Protein AF-A0AA36JFY1-F1 (afdb_monomer)

Structure (mmCIF, N/CA/C/O backbone):
data_AF-A0AA36JFY1-F1
#
_entry.id   AF-A0AA36JFY1-F1
#
loop_
_atom_site.group_PDB
_atom_site.id
_atom_site.type_symbol
_atom_site.label_atom_id
_atom_site.label_alt_id
_atom_site.label_comp_id
_atom_site.label_asym_id
_atom_site.label_entity_id
_atom_site.label_seq_id
_atom_site.pdbx_PDB_ins_code
_atom_site.Cartn_x
_atom_site.Cartn_y
_atom_site.Cartn_z
_atom_site.occupancy
_atom_site.B_iso_or_equiv
_atom_site.auth_seq_id
_atom_site.auth_comp_id
_atom_site.auth_asym_id
_atom_site.auth_atom_id
_atom_site.pdbx_PDB_model_num
ATOM 1 N N . MET A 1 1 ? 24.288 -13.534 -10.939 1.00 31.30 1 MET A N 1
ATOM 2 C CA . MET A 1 1 ? 24.599 -13.168 -12.337 1.00 31.30 1 MET A CA 1
ATOM 3 C C . MET A 1 1 ? 25.018 -14.427 -13.070 1.00 31.30 1 MET A C 1
ATOM 5 O O . MET A 1 1 ? 25.868 -15.121 -12.525 1.00 31.30 1 MET A O 1
ATOM 9 N N . PRO A 1 2 ? 24.423 -14.764 -14.225 1.00 32.81 2 PRO A N 1
ATOM 10 C CA . PRO A 1 2 ? 24.902 -15.895 -15.007 1.00 32.81 2 PRO A CA 1
ATOM 11 C C . PRO A 1 2 ? 26.304 -15.577 -15.529 1.00 32.81 2 PRO A C 1
ATOM 13 O O . PRO A 1 2 ? 26.588 -14.456 -15.957 1.00 32.81 2 PRO A O 1
ATOM 16 N N . THR A 1 3 ? 27.193 -16.555 -15.447 1.00 38.34 3 THR A N 1
ATOM 17 C CA . THR A 1 3 ? 28.546 -16.451 -15.990 1.00 38.34 3 THR A CA 1
ATOM 18 C C . THR A 1 3 ? 28.507 -16.695 -17.498 1.00 38.34 3 THR A C 1
ATOM 20 O O . THR A 1 3 ? 27.592 -17.337 -18.015 1.00 38.34 3 THR A O 1
ATOM 23 N N . LEU A 1 4 ? 29.521 -16.232 -18.237 1.00 33.34 4 LEU A N 1
ATOM 24 C CA . LEU A 1 4 ? 29.654 -16.508 -19.678 1.00 33.34 4 LEU A CA 1
ATOM 25 C C . LEU A 1 4 ? 29.594 -18.029 -19.990 1.00 33.34 4 LEU A C 1
ATOM 27 O O . LEU A 1 4 ? 29.206 -18.436 -21.087 1.00 33.34 4 LEU A O 1
ATOM 31 N N . GLY A 1 5 ? 29.936 -18.868 -19.001 1.00 43.34 5 GLY A N 1
ATOM 32 C CA . GLY A 1 5 ? 29.844 -20.328 -19.051 1.00 43.34 5 GLY A CA 1
ATOM 33 C C . GLY A 1 5 ? 28.413 -20.874 -19.107 1.00 43.34 5 GLY A C 1
ATOM 34 O O . GLY A 1 5 ? 28.184 -21.854 -19.815 1.00 43.34 5 GLY A O 1
ATOM 35 N N . ASP A 1 6 ? 27.444 -20.214 -18.469 1.00 43.31 6 ASP A N 1
ATOM 36 C CA . ASP A 1 6 ? 26.039 -20.657 -18.430 1.00 43.31 6 ASP A CA 1
ATOM 37 C C . ASP A 1 6 ? 25.357 -20.476 -19.796 1.00 43.31 6 ASP A C 1
ATOM 39 O O . ASP A 1 6 ? 24.612 -21.338 -20.269 1.00 43.31 6 ASP A O 1
ATOM 43 N N . VAL A 1 7 ? 25.712 -19.397 -20.500 1.00 39.16 7 VAL A N 1
ATOM 44 C CA . VAL A 1 7 ? 25.267 -19.127 -21.877 1.00 39.16 7 VAL A CA 1
ATOM 45 C C . VAL A 1 7 ? 25.892 -20.126 -22.860 1.00 39.16 7 VAL A C 1
ATOM 47 O O . VAL A 1 7 ? 25.220 -20.634 -23.760 1.00 39.16 7 VAL A O 1
ATOM 50 N N . CYS A 1 8 ? 27.162 -20.489 -22.654 1.00 40.59 8 CYS A N 1
ATOM 51 C CA . CYS A 1 8 ? 27.827 -21.523 -23.450 1.00 40.59 8 CYS A CA 1
ATOM 52 C C . CYS A 1 8 ? 27.263 -22.933 -23.178 1.00 40.59 8 CYS A C 1
ATOM 54 O O . CYS A 1 8 ? 27.240 -23.770 -24.084 1.00 40.59 8 CYS A O 1
ATOM 56 N N . GLY A 1 9 ? 26.786 -23.199 -21.957 1.00 44.47 9 GLY A N 1
ATOM 57 C CA . GLY A 1 9 ? 26.141 -24.454 -21.564 1.00 44.47 9 GLY A CA 1
ATOM 58 C C . GLY A 1 9 ? 24.798 -24.687 -22.264 1.00 44.47 9 GLY A C 1
ATOM 59 O O . GLY A 1 9 ? 24.553 -25.780 -22.775 1.00 44.47 9 GLY A O 1
ATOM 60 N N . LEU A 1 10 ? 23.970 -23.646 -22.394 1.00 45.34 10 LEU A N 1
ATOM 61 C CA . LEU A 1 10 ? 22.696 -23.696 -23.130 1.00 45.34 10 LEU A CA 1
ATOM 62 C C . LEU A 1 10 ? 22.887 -23.985 -24.629 1.00 45.34 10 LEU A C 1
ATOM 64 O O . LEU A 1 10 ? 22.149 -24.787 -25.207 1.00 45.34 10 LEU A O 1
ATOM 68 N N . LEU A 1 11 ? 23.937 -23.424 -25.239 1.00 40.12 11 LEU A N 1
ATOM 69 C CA . LEU A 1 11 ? 24.308 -23.716 -26.630 1.00 40.12 11 LEU A CA 1
ATOM 70 C C . LEU A 1 11 ? 24.830 -25.152 -26.821 1.00 40.12 11 LEU A C 1
ATOM 72 O O . LEU A 1 11 ? 24.661 -25.729 -27.896 1.00 40.12 11 LEU A O 1
ATOM 76 N N . ARG A 1 12 ? 25.424 -25.767 -25.785 1.00 45.81 12 ARG A N 1
ATOM 77 C CA . ARG A 1 12 ? 25.800 -27.194 -25.804 1.00 45.81 12 ARG A CA 1
ATOM 78 C C . ARG A 1 12 ? 24.609 -28.122 -25.571 1.00 45.81 12 ARG A C 1
ATOM 80 O O . ARG A 1 12 ? 24.563 -29.177 -26.194 1.00 45.81 12 ARG A O 1
ATOM 87 N N . SER A 1 13 ? 23.639 -27.733 -24.744 1.00 38.78 13 SER A N 1
ATOM 88 C CA . SER A 1 13 ? 22.454 -28.555 -24.453 1.00 38.78 13 SER A CA 1
ATOM 89 C C . SER A 1 13 ? 21.574 -28.774 -25.696 1.00 38.78 13 SER A C 1
ATOM 91 O O . SER A 1 13 ? 21.093 -29.880 -25.938 1.00 38.78 13 SER A O 1
ATOM 93 N N . CYS A 1 14 ? 21.494 -27.784 -26.595 1.00 41.06 14 CYS A N 1
ATOM 94 C CA . CYS A 1 14 ? 20.822 -27.947 -27.894 1.00 41.06 14 CYS A CA 1
ATOM 95 C C . CYS A 1 14 ? 21.537 -28.909 -28.870 1.00 41.06 14 CYS A C 1
ATOM 97 O O . CYS A 1 14 ? 20.934 -29.317 -29.859 1.00 41.06 14 CYS A O 1
ATOM 99 N N . ARG A 1 15 ? 22.795 -29.315 -28.617 1.00 44.00 15 ARG A N 1
ATOM 100 C CA . ARG A 1 15 ? 23.513 -30.297 -29.459 1.00 44.00 15 ARG A CA 1
ATOM 101 C C . ARG A 1 15 ? 23.204 -31.759 -29.118 1.00 44.00 15 ARG A C 1
ATOM 103 O O . ARG A 1 15 ? 23.584 -32.633 -29.888 1.00 44.00 15 ARG A O 1
ATOM 110 N N . SER A 1 16 ? 22.527 -32.052 -28.005 1.00 38.53 16 SER A N 1
ATOM 111 C CA . SER A 1 16 ? 22.416 -33.428 -27.492 1.00 38.53 16 SER A CA 1
ATOM 112 C C . SER A 1 16 ? 21.225 -34.251 -28.022 1.00 38.53 16 SER A C 1
ATOM 114 O O . SER A 1 16 ? 21.019 -35.368 -27.554 1.00 38.53 16 SER A O 1
ATOM 116 N N . CYS A 1 17 ? 20.450 -33.764 -29.000 1.00 40.69 17 CYS A N 1
ATOM 117 C CA . CYS A 1 17 ? 19.313 -34.507 -29.584 1.00 40.69 17 CYS A CA 1
ATOM 118 C C . CYS A 1 17 ? 19.598 -35.174 -30.947 1.00 40.69 17 CYS A C 1
ATOM 120 O O . CYS A 1 17 ? 18.666 -35.522 -31.665 1.00 40.69 17 CYS A O 1
ATOM 122 N N . GLY A 1 18 ? 20.863 -35.386 -31.321 1.00 38.75 18 GLY A N 1
ATOM 123 C CA . GLY A 1 18 ? 21.224 -36.117 -32.542 1.00 38.75 18 GLY A CA 1
ATOM 124 C C . GLY A 1 18 ? 22.097 -37.328 -32.237 1.00 38.75 18 GLY A C 1
ATOM 125 O O . GLY A 1 18 ? 23.290 -37.177 -31.990 1.00 38.75 18 GLY A O 1
ATOM 126 N N . SER A 1 19 ? 21.517 -38.530 -32.248 1.00 45.44 19 SER A N 1
ATOM 127 C CA . SER A 1 19 ? 22.276 -39.773 -32.115 1.00 45.44 19 SER A CA 1
ATOM 128 C C . SER A 1 19 ? 23.056 -40.087 -33.394 1.00 45.44 19 SER A C 1
ATOM 130 O O . SER A 1 19 ? 22.464 -40.158 -34.467 1.00 45.44 19 SER A O 1
ATOM 132 N N . GLY A 1 20 ? 24.346 -40.386 -33.233 1.00 44.94 20 GLY A N 1
ATOM 133 C CA . GLY A 1 20 ? 25.101 -41.297 -34.098 1.00 44.94 20 GLY A CA 1
ATOM 134 C C . GLY A 1 20 ? 25.556 -40.741 -35.448 1.00 44.94 20 GLY A C 1
ATOM 135 O O . GLY A 1 20 ? 24.836 -40.814 -36.435 1.00 44.94 20 GLY A O 1
ATOM 136 N N . GLY A 1 21 ? 26.809 -40.290 -35.523 1.00 38.97 21 GLY A N 1
ATOM 137 C CA . GLY A 1 21 ? 27.475 -40.048 -36.802 1.00 38.97 21 GLY A CA 1
ATOM 138 C C . GLY A 1 21 ? 28.790 -39.292 -36.656 1.00 38.97 21 GLY A C 1
ATOM 139 O O . GLY A 1 21 ? 28.834 -38.234 -36.043 1.00 38.97 21 GLY A O 1
ATOM 140 N N . VAL A 1 22 ? 29.849 -39.885 -37.198 1.00 40.53 22 VAL A N 1
ATOM 141 C CA . VAL A 1 22 ? 31.270 -39.503 -37.186 1.00 40.53 22 VAL A CA 1
ATOM 142 C C . VAL A 1 22 ? 31.540 -38.004 -37.405 1.00 40.53 22 VAL A C 1
ATOM 144 O O . VAL A 1 22 ? 30.924 -37.349 -38.241 1.00 40.53 22 VAL A O 1
ATOM 147 N N . TRP A 1 23 ? 32.504 -37.483 -36.641 1.00 38.59 23 TRP A N 1
ATOM 148 C CA . TRP A 1 23 ? 32.913 -36.081 -36.600 1.00 38.59 23 TRP A CA 1
ATOM 149 C C . TRP A 1 23 ? 33.779 -35.669 -37.800 1.00 38.59 23 TRP A C 1
ATOM 151 O O . TRP A 1 23 ? 34.926 -36.091 -37.923 1.00 38.59 23 TRP A O 1
ATOM 161 N N . MET A 1 24 ? 33.262 -34.731 -38.592 1.00 33.06 24 MET A N 1
ATOM 162 C CA . MET A 1 24 ? 34.026 -33.675 -39.264 1.00 33.06 24 MET A CA 1
ATOM 163 C C . MET A 1 24 ? 33.135 -32.416 -39.283 1.00 33.06 24 MET A C 1
ATOM 165 O O . MET A 1 24 ? 31.942 -32.542 -39.569 1.00 33.06 24 MET A O 1
ATOM 169 N N . PRO A 1 25 ? 33.623 -31.217 -38.908 1.00 41.09 25 PRO A N 1
ATOM 170 C CA . PRO A 1 25 ? 32.758 -30.051 -38.784 1.00 41.09 25 PRO A CA 1
ATOM 171 C C . PRO A 1 25 ? 32.568 -29.387 -40.151 1.00 41.09 25 PRO A C 1
ATOM 173 O O . PRO A 1 25 ? 33.366 -28.548 -40.559 1.00 41.09 25 PRO A O 1
ATOM 176 N N . ASP A 1 26 ? 31.478 -29.727 -40.836 1.00 39.50 26 ASP A N 1
ATOM 177 C CA . ASP A 1 26 ? 30.971 -28.924 -41.949 1.00 39.50 26 ASP A CA 1
ATOM 178 C C . ASP A 1 26 ? 30.412 -27.601 -41.411 1.00 39.50 26 ASP A C 1
ATOM 180 O O . ASP A 1 26 ? 29.307 -27.526 -40.860 1.00 39.50 26 ASP A O 1
ATOM 184 N N . VAL A 1 27 ? 31.177 -26.527 -41.607 1.00 44.19 27 VAL A N 1
ATOM 185 C CA . VAL A 1 27 ? 30.784 -25.134 -41.325 1.00 44.19 27 VAL A CA 1
ATOM 186 C C . VAL A 1 27 ? 29.510 -24.738 -42.103 1.00 44.19 27 VAL A C 1
ATOM 188 O O . VAL A 1 27 ? 28.779 -23.846 -41.680 1.00 44.19 27 VAL A O 1
ATOM 191 N N . GLN A 1 28 ? 29.159 -25.468 -43.167 1.00 39.50 28 GLN A N 1
ATOM 192 C CA . GLN A 1 28 ? 27.951 -25.252 -43.970 1.00 39.50 28 GLN A CA 1
ATOM 193 C C . GLN A 1 28 ? 26.631 -25.707 -43.318 1.00 39.50 28 GLN A C 1
ATOM 195 O O . GLN A 1 28 ? 25.574 -25.300 -43.786 1.00 39.50 28 GLN A O 1
ATOM 200 N N . ARG A 1 29 ? 26.620 -26.491 -42.226 1.00 39.28 29 ARG A N 1
ATOM 201 C CA . ARG A 1 29 ? 25.347 -26.827 -41.537 1.00 39.28 29 ARG A CA 1
ATOM 202 C C . ARG A 1 29 ? 24.884 -25.786 -40.518 1.00 39.28 29 ARG A C 1
ATOM 204 O O . ARG A 1 29 ? 23.731 -25.832 -40.096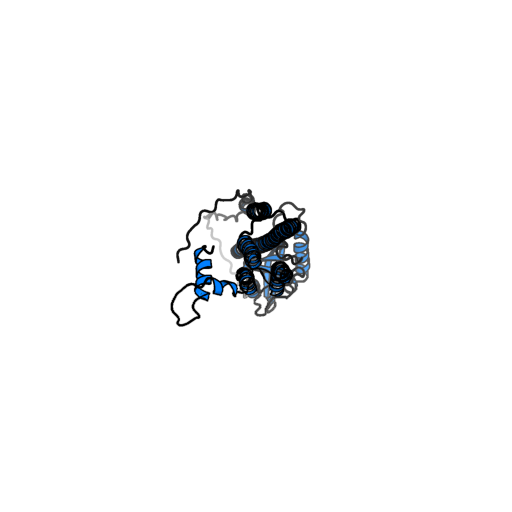 1.00 39.28 29 ARG A O 1
ATOM 211 N N . LEU A 1 30 ? 25.740 -24.834 -40.146 1.00 40.66 30 LEU A N 1
ATOM 212 C CA . LEU A 1 30 ? 25.361 -23.715 -39.274 1.00 40.66 30 LEU A CA 1
ATOM 213 C C . LEU A 1 30 ? 24.620 -22.594 -40.026 1.00 40.66 30 LEU A C 1
ATOM 215 O O . LEU A 1 30 ? 23.914 -21.824 -39.382 1.00 40.66 30 LEU A O 1
ATOM 219 N N . SER A 1 31 ? 24.698 -22.530 -41.361 1.00 39.94 31 SER A N 1
ATOM 220 C CA . SER A 1 31 ? 23.984 -21.522 -42.170 1.00 39.94 31 SER A CA 1
ATOM 221 C C . SER A 1 31 ? 22.481 -21.792 -42.320 1.00 39.94 31 SER A C 1
ATOM 223 O O . SER A 1 31 ? 21.730 -20.888 -42.672 1.00 39.94 31 SER A O 1
ATOM 225 N N . HIS A 1 32 ? 22.013 -23.003 -41.993 1.00 42.34 32 HIS A N 1
ATOM 226 C CA . HIS A 1 32 ? 20.584 -23.336 -41.950 1.00 42.34 32 HIS A CA 1
ATOM 227 C C . HIS A 1 32 ? 19.931 -23.090 -40.584 1.00 42.34 32 HIS A C 1
ATOM 229 O O . HIS A 1 32 ? 18.726 -23.311 -40.429 1.00 42.34 32 HIS A O 1
ATOM 235 N N . PHE A 1 33 ? 20.687 -22.604 -39.593 1.00 42.16 33 PHE A N 1
ATOM 236 C CA . PHE A 1 33 ? 20.098 -22.138 -38.346 1.00 42.16 33 PHE A CA 1
ATOM 237 C C . PHE A 1 33 ? 19.422 -20.789 -38.608 1.00 42.16 33 PHE A C 1
ATOM 239 O O . PHE A 1 33 ? 20.049 -19.734 -38.572 1.00 42.16 33 PHE A O 1
ATOM 246 N N . SER A 1 34 ? 18.133 -20.849 -38.950 1.00 49.47 34 SER A N 1
ATOM 247 C CA . SER A 1 34 ? 17.286 -19.686 -39.206 1.00 49.47 34 SER A CA 1
ATOM 248 C C . SER A 1 34 ? 17.476 -18.644 -38.100 1.00 49.47 34 SER A C 1
ATOM 250 O O . SER A 1 34 ? 17.233 -18.933 -36.925 1.00 49.47 34 SER A O 1
ATOM 252 N N . GLY A 1 35 ? 17.907 -17.429 -38.464 1.00 49.16 35 GLY A N 1
ATOM 253 C CA . GLY A 1 35 ? 18.090 -16.314 -37.524 1.00 49.16 35 GLY A CA 1
ATOM 254 C C . GLY A 1 35 ? 16.841 -16.033 -36.676 1.00 49.16 35 GLY A C 1
ATOM 255 O O . GLY A 1 35 ? 16.948 -15.548 -35.551 1.00 49.16 35 GLY A O 1
ATOM 256 N N . SER A 1 36 ? 15.668 -16.452 -37.157 1.00 46.72 36 SER A N 1
ATOM 257 C CA . SER A 1 36 ? 14.394 -16.427 -36.440 1.00 46.72 36 SER A CA 1
ATOM 258 C C . SER A 1 36 ? 14.404 -17.258 -35.150 1.00 46.72 36 SER A C 1
ATOM 260 O O . SER A 1 36 ? 13.796 -16.854 -34.163 1.00 46.72 36 SER A O 1
ATOM 262 N N . CYS A 1 37 ? 15.103 -18.399 -35.117 1.00 49.81 37 CYS A N 1
ATOM 263 C CA . CYS A 1 37 ? 15.174 -19.267 -33.936 1.00 49.81 37 CYS A CA 1
ATOM 264 C C . CYS A 1 37 ? 16.063 -18.670 -32.838 1.00 49.81 37 CYS A C 1
ATOM 266 O O . CYS A 1 37 ? 15.704 -18.718 -31.664 1.00 49.81 37 CYS A O 1
ATOM 268 N N . LEU A 1 38 ? 17.196 -18.066 -33.209 1.00 53.72 38 LEU A N 1
ATOM 269 C CA . LEU A 1 38 ? 18.082 -17.377 -32.263 1.00 53.72 38 LEU A CA 1
ATOM 270 C C . LEU A 1 38 ? 17.425 -16.114 -31.691 1.00 53.72 38 LEU A C 1
ATOM 272 O O . LEU A 1 38 ? 17.525 -15.878 -30.490 1.00 53.72 38 LEU A O 1
ATOM 276 N N . ALA A 1 39 ? 16.699 -15.353 -32.517 1.00 51.50 39 ALA A N 1
ATOM 277 C CA . ALA A 1 39 ? 15.927 -14.199 -32.059 1.00 51.50 39 ALA A CA 1
ATOM 278 C C . ALA A 1 39 ? 14.804 -14.605 -31.088 1.00 51.50 39 ALA A C 1
ATOM 280 O O . ALA A 1 39 ? 14.651 -13.982 -30.041 1.00 51.50 39 ALA A O 1
ATOM 281 N N . ALA A 1 40 ? 14.073 -15.688 -31.381 1.00 54.00 40 ALA A N 1
ATOM 282 C CA . ALA A 1 40 ? 13.025 -16.194 -30.495 1.00 54.00 40 ALA A CA 1
ATOM 283 C C . ALA A 1 40 ? 13.580 -16.619 -29.123 1.00 54.00 40 ALA A C 1
ATOM 285 O O . ALA A 1 40 ? 13.027 -16.244 -28.092 1.00 54.00 40 ALA A O 1
ATOM 286 N N . VAL A 1 41 ? 14.711 -17.334 -29.094 1.00 56.88 41 VAL A N 1
ATOM 287 C CA . VAL A 1 41 ? 15.358 -17.760 -27.838 1.00 56.88 41 VAL A CA 1
ATOM 288 C C . VAL A 1 41 ? 15.931 -16.569 -27.059 1.00 56.88 41 VAL A C 1
ATOM 290 O O . VAL A 1 41 ? 15.821 -16.529 -25.833 1.00 56.88 41 VAL A O 1
ATOM 293 N N . ALA A 1 42 ? 16.497 -15.577 -27.754 1.00 55.38 42 ALA A N 1
ATOM 294 C CA . ALA A 1 42 ? 17.054 -14.375 -27.132 1.00 55.38 42 ALA A CA 1
ATOM 295 C C . ALA A 1 42 ? 15.986 -13.465 -26.500 1.00 55.38 42 ALA A C 1
ATOM 297 O O . ALA A 1 42 ? 16.293 -12.753 -25.549 1.00 55.38 42 ALA A O 1
ATOM 298 N N . VAL A 1 43 ? 14.747 -13.493 -27.002 1.00 57.16 43 VAL A N 1
ATOM 299 C CA . VAL A 1 43 ? 13.617 -12.718 -26.459 1.00 57.16 43 VAL A CA 1
ATOM 300 C C . VAL A 1 43 ? 12.912 -13.472 -25.325 1.00 57.16 43 VAL A C 1
ATOM 302 O O . VAL A 1 43 ? 12.562 -12.873 -24.310 1.00 57.16 43 VAL A O 1
ATOM 305 N N . ASP A 1 44 ? 12.749 -14.790 -25.450 1.00 63.78 44 ASP A N 1
ATOM 306 C CA . ASP A 1 44 ? 11.972 -15.600 -24.502 1.00 63.78 44 ASP A CA 1
ATOM 307 C C . ASP A 1 44 ? 12.665 -15.757 -23.131 1.00 63.78 44 ASP A C 1
ATOM 309 O O . ASP A 1 44 ? 12.016 -15.745 -22.084 1.00 63.78 44 ASP A O 1
ATOM 313 N N . TYR A 1 45 ? 14.001 -15.832 -23.105 1.00 60.00 45 TYR A N 1
ATOM 314 C CA . TYR A 1 45 ? 14.767 -15.958 -21.860 1.00 60.00 45 TYR A CA 1
ATOM 315 C C . TYR A 1 45 ? 14.662 -14.733 -20.921 1.00 60.00 45 TYR A C 1
ATOM 317 O O . TYR A 1 45 ? 14.305 -14.920 -19.753 1.00 60.00 45 TYR A O 1
ATOM 325 N N . PRO A 1 46 ? 14.916 -13.482 -21.366 1.00 60.53 46 PRO A N 1
ATOM 326 C CA . PRO A 1 46 ? 14.776 -12.312 -20.500 1.00 60.53 46 PRO A CA 1
ATOM 327 C C . PRO A 1 46 ? 13.326 -12.086 -20.056 1.00 60.53 46 PRO A C 1
ATOM 329 O O . PRO A 1 46 ? 13.109 -11.760 -18.892 1.00 60.53 46 PRO A O 1
ATOM 332 N N . LEU A 1 47 ? 12.329 -12.351 -20.910 1.00 60.19 47 LEU A N 1
ATOM 333 C CA . LEU A 1 47 ? 10.912 -12.259 -20.528 1.00 60.19 47 LEU A CA 1
ATOM 334 C C . LEU A 1 47 ? 10.542 -13.251 -19.421 1.00 60.19 47 LEU A C 1
ATOM 336 O O . LEU A 1 47 ? 9.891 -12.869 -18.449 1.00 60.19 47 LEU A O 1
ATOM 340 N N . LYS A 1 48 ? 10.997 -14.506 -19.522 1.00 68.50 48 LYS A N 1
ATOM 341 C CA . LYS A 1 48 ? 10.791 -15.519 -18.473 1.00 68.50 48 LYS A CA 1
ATOM 342 C C . LYS A 1 48 ? 11.527 -15.171 -17.183 1.00 68.50 48 LYS A C 1
ATOM 344 O O . LYS A 1 48 ? 10.967 -15.344 -16.102 1.00 68.50 48 LYS A O 1
ATOM 349 N N . SER A 1 49 ? 12.740 -14.628 -17.285 1.00 64.38 49 SER A N 1
ATOM 350 C CA . SER A 1 49 ? 13.495 -14.137 -16.129 1.00 64.38 49 SER A CA 1
ATOM 351 C C . SER A 1 49 ? 12.759 -12.992 -15.426 1.00 64.38 49 SER A C 1
ATOM 353 O O . SER A 1 49 ? 12.586 -13.040 -14.210 1.00 64.38 49 SER A O 1
ATOM 355 N N . MET A 1 50 ? 12.260 -12.001 -16.168 1.00 58.53 50 MET A N 1
ATOM 356 C CA . MET A 1 50 ? 11.496 -10.878 -15.610 1.00 58.53 50 MET A CA 1
ATOM 357 C C . MET A 1 50 ? 10.158 -11.331 -15.007 1.00 58.53 50 MET A C 1
ATOM 359 O O . MET A 1 50 ? 9.782 -10.878 -13.927 1.00 58.53 50 MET A O 1
ATOM 363 N N . ALA A 1 51 ? 9.465 -12.279 -15.644 1.00 62.62 51 ALA A N 1
ATOM 364 C CA . ALA A 1 51 ? 8.245 -12.872 -15.100 1.00 62.62 51 ALA A CA 1
ATOM 365 C C . ALA A 1 51 ? 8.506 -13.625 -13.781 1.00 62.62 51 ALA A C 1
ATOM 367 O O . ALA A 1 51 ? 7.759 -13.460 -12.818 1.00 62.62 51 ALA A O 1
ATOM 368 N N . SER A 1 52 ? 9.597 -14.398 -13.700 1.00 62.09 52 SER A N 1
ATOM 369 C CA . SER A 1 52 ? 9.969 -15.152 -12.490 1.00 62.09 52 SER A CA 1
ATOM 370 C C . SER A 1 52 ? 10.337 -14.264 -11.297 1.00 62.09 52 SER A C 1
ATOM 372 O O . SER A 1 52 ? 10.179 -14.676 -10.152 1.00 62.09 52 SER A O 1
ATOM 374 N N . GLN A 1 53 ? 10.779 -13.030 -11.558 1.00 64.69 53 GLN A N 1
ATOM 375 C CA . GLN A 1 53 ? 11.118 -12.044 -10.528 1.00 64.69 53 GLN A CA 1
ATOM 376 C C . GLN A 1 53 ? 9.901 -11.225 -10.064 1.00 64.69 53 GLN A C 1
ATOM 378 O O . GLN A 1 53 ? 10.048 -10.309 -9.261 1.00 64.69 53 GLN A O 1
ATOM 383 N N . GLY A 1 54 ? 8.695 -11.516 -10.572 1.00 55.19 54 GLY A N 1
ATOM 384 C CA . GLY A 1 54 ? 7.484 -10.757 -10.242 1.00 55.19 54 GLY A CA 1
ATOM 385 C C . GLY A 1 54 ? 7.460 -9.338 -10.826 1.00 55.19 54 GLY A C 1
ATOM 386 O O . GLY A 1 54 ? 6.569 -8.557 -10.495 1.00 55.19 54 GLY A O 1
ATOM 387 N N . LEU A 1 55 ? 8.410 -9.024 -11.717 1.00 54.91 55 LEU A N 1
ATOM 388 C CA . LEU A 1 55 ? 8.537 -7.746 -12.424 1.00 54.91 55 LEU A CA 1
ATOM 389 C C . LEU A 1 55 ? 7.479 -7.575 -13.517 1.00 54.91 55 LEU A C 1
ATOM 391 O O . LEU A 1 55 ? 7.345 -6.499 -14.073 1.00 54.91 55 LEU A O 1
ATOM 395 N N . ILE A 1 56 ? 6.699 -8.594 -13.863 1.00 58.41 56 ILE A N 1
ATOM 396 C CA . ILE A 1 56 ? 5.578 -8.415 -14.784 1.00 58.41 56 ILE A CA 1
ATOM 397 C C . ILE A 1 56 ? 4.368 -9.123 -14.189 1.00 58.41 56 ILE A C 1
ATOM 399 O O . ILE A 1 56 ? 4.300 -10.349 -14.173 1.00 58.41 56 ILE A O 1
ATOM 403 N N . LYS A 1 57 ? 3.431 -8.339 -13.641 1.00 55.31 57 LYS A N 1
ATOM 404 C CA . LYS A 1 57 ? 2.269 -8.862 -12.901 1.00 55.31 57 LYS A CA 1
ATOM 405 C C . LYS A 1 57 ? 1.124 -9.302 -13.812 1.00 55.31 57 LYS A C 1
ATOM 407 O O . LYS A 1 57 ? 0.291 -10.093 -13.380 1.00 55.31 57 LYS A O 1
ATOM 412 N N . SER A 1 58 ? 1.067 -8.816 -15.055 1.00 64.31 58 SER A N 1
ATOM 413 C CA . SER A 1 58 ? 0.032 -9.217 -16.011 1.00 64.31 58 SER A CA 1
ATOM 414 C C . SER A 1 58 ? 0.623 -9.894 -17.246 1.00 64.31 58 SER A C 1
ATOM 416 O O . SER A 1 58 ? 1.580 -9.424 -17.862 1.00 64.31 58 SER A O 1
ATOM 418 N N . ALA A 1 59 ? -0.018 -10.981 -17.677 1.00 64.38 59 ALA A N 1
ATOM 419 C CA . ALA A 1 59 ? 0.293 -11.631 -18.948 1.00 64.38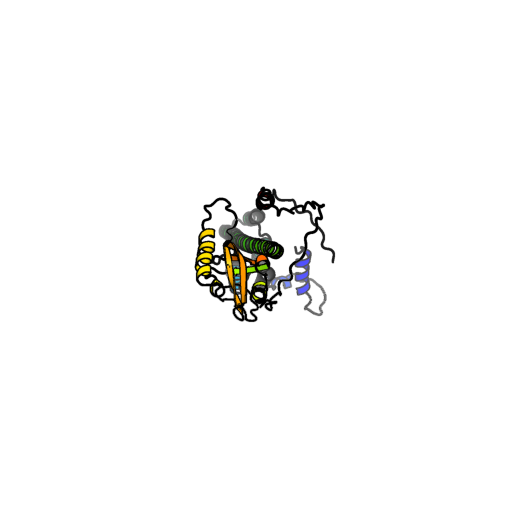 59 ALA A CA 1
ATOM 420 C C . ALA A 1 59 ? 0.163 -10.665 -20.148 1.00 64.38 59 ALA A C 1
ATOM 422 O O . ALA A 1 59 ? 0.849 -10.836 -21.154 1.00 64.38 59 ALA A O 1
ATOM 423 N N . SER A 1 60 ? -0.661 -9.612 -20.029 1.00 64.56 60 SER A N 1
ATOM 424 C CA . SER A 1 60 ? -0.808 -8.581 -21.064 1.00 64.56 60 SER A CA 1
ATOM 425 C C . SER A 1 60 ? 0.443 -7.713 -21.234 1.00 64.56 60 SER A C 1
ATOM 427 O O . SER A 1 60 ? 0.787 -7.377 -22.366 1.00 64.56 60 SER A O 1
ATOM 429 N N . GLN A 1 61 ? 1.175 -7.408 -20.158 1.00 65.19 61 GLN A N 1
ATOM 430 C CA . GLN A 1 61 ? 2.438 -6.667 -20.236 1.00 65.19 61 GLN A CA 1
ATOM 431 C C . GLN A 1 61 ? 3.556 -7.514 -20.853 1.00 65.19 61 GLN A C 1
ATOM 433 O O . GLN A 1 61 ? 4.287 -7.015 -21.706 1.00 65.19 61 GLN A O 1
ATOM 438 N N . ILE A 1 62 ? 3.631 -8.806 -20.505 1.00 67.12 62 ILE A N 1
ATOM 439 C CA . ILE A 1 62 ? 4.568 -9.761 -21.126 1.00 67.12 62 ILE A CA 1
ATOM 440 C C . ILE A 1 62 ? 4.288 -9.847 -22.625 1.00 67.12 62 ILE A C 1
ATOM 442 O O . ILE A 1 62 ? 5.205 -9.732 -23.433 1.00 67.12 62 ILE A O 1
ATOM 446 N N . SER A 1 63 ? 3.015 -9.985 -23.006 1.00 70.81 63 SER A N 1
ATOM 447 C CA . SER A 1 63 ? 2.614 -10.048 -24.410 1.00 70.81 63 SER A CA 1
ATOM 448 C C . SER A 1 63 ? 2.924 -8.750 -25.156 1.00 70.81 63 SER A C 1
ATOM 450 O O . SER A 1 63 ? 3.366 -8.815 -26.297 1.00 70.81 63 SER A O 1
ATOM 452 N N . SER A 1 64 ? 2.734 -7.580 -24.539 1.00 72.06 64 SER A N 1
ATOM 453 C CA . SER A 1 64 ? 3.024 -6.287 -25.172 1.00 72.06 64 SER A CA 1
ATOM 454 C C . SER A 1 64 ? 4.525 -6.051 -25.349 1.00 72.06 64 SER A C 1
ATOM 456 O O . SER A 1 64 ? 4.940 -5.589 -26.407 1.00 72.06 64 SER A O 1
ATOM 458 N N . LEU A 1 65 ? 5.348 -6.396 -24.353 1.00 68.31 65 LEU A N 1
ATOM 459 C CA . LEU A 1 65 ? 6.810 -6.312 -24.442 1.00 68.31 65 LEU A CA 1
ATOM 460 C C . LEU A 1 65 ? 7.368 -7.323 -25.440 1.00 68.31 65 LEU A C 1
ATOM 462 O O . LEU A 1 65 ? 8.197 -6.962 -26.267 1.00 68.31 65 LEU A O 1
ATOM 466 N N . ALA A 1 66 ? 6.877 -8.562 -25.422 1.00 69.00 66 ALA A N 1
ATOM 467 C CA . ALA A 1 66 ? 7.250 -9.575 -26.403 1.00 69.00 66 ALA A CA 1
ATOM 468 C C . ALA A 1 66 ? 6.890 -9.133 -27.823 1.00 69.00 66 ALA A C 1
ATOM 470 O O . ALA A 1 66 ? 7.694 -9.283 -28.738 1.00 69.00 66 ALA A O 1
ATOM 471 N N . LEU A 1 67 ? 5.706 -8.548 -28.014 1.00 72.56 67 LEU A N 1
ATOM 472 C CA . LEU A 1 67 ? 5.259 -8.063 -29.315 1.00 72.56 67 LEU A CA 1
ATOM 473 C C . LEU A 1 67 ? 6.063 -6.836 -29.757 1.00 72.56 67 LEU A C 1
ATOM 475 O O . LEU A 1 67 ? 6.465 -6.783 -30.911 1.00 72.56 67 LEU A O 1
ATOM 479 N N . LEU A 1 68 ? 6.399 -5.919 -28.846 1.00 73.50 68 LEU A N 1
ATOM 480 C CA . LEU A 1 68 ? 7.270 -4.772 -29.122 1.00 73.50 68 LEU A CA 1
ATOM 481 C C . LEU A 1 68 ? 8.691 -5.214 -29.500 1.00 73.50 68 LEU A C 1
ATOM 483 O O . LEU A 1 68 ? 9.236 -4.736 -30.489 1.00 73.50 68 LEU A O 1
ATOM 487 N N . MET A 1 69 ? 9.258 -6.175 -28.771 1.00 69.00 69 MET A N 1
ATOM 488 C CA . MET A 1 69 ? 10.569 -6.764 -29.058 1.00 69.00 69 MET A CA 1
ATOM 489 C C . MET A 1 69 ? 10.564 -7.520 -30.388 1.00 69.00 69 MET A C 1
ATOM 491 O O . MET A 1 69 ? 11.459 -7.339 -31.207 1.00 69.00 69 MET A O 1
ATOM 495 N N . ASN A 1 70 ? 9.526 -8.310 -30.660 1.00 65.38 70 ASN A N 1
ATOM 496 C CA . ASN A 1 70 ? 9.377 -9.009 -31.934 1.00 65.38 70 ASN A CA 1
ATOM 497 C C . ASN A 1 70 ? 9.201 -8.022 -33.099 1.00 65.38 70 ASN A C 1
ATOM 499 O O . ASN A 1 70 ? 9.823 -8.188 -34.143 1.00 65.38 70 ASN A O 1
ATOM 503 N N . VAL A 1 71 ? 8.422 -6.955 -32.925 1.00 68.62 71 VAL A N 1
ATOM 504 C CA . VAL A 1 71 ? 8.213 -5.920 -33.949 1.00 68.62 71 VAL A CA 1
ATOM 505 C C . VAL A 1 71 ? 9.488 -5.112 -34.198 1.00 68.62 71 VAL A C 1
ATOM 507 O O . VAL A 1 71 ? 9.845 -4.901 -35.351 1.00 68.62 71 VAL A O 1
ATOM 510 N N . LEU A 1 72 ? 10.209 -4.703 -33.153 1.00 64.56 72 LEU A N 1
ATOM 511 C CA . LEU A 1 72 ? 11.428 -3.896 -33.281 1.00 64.56 72 LEU A CA 1
ATOM 512 C C . LEU A 1 72 ? 12.642 -4.695 -33.755 1.00 64.56 72 LEU A C 1
ATOM 514 O O . LEU A 1 72 ? 13.526 -4.126 -34.386 1.00 64.56 72 LEU A O 1
ATOM 518 N N . VAL A 1 73 ? 12.706 -5.995 -33.469 1.00 65.75 73 VAL A N 1
ATOM 519 C CA . VAL A 1 73 ? 13.876 -6.819 -33.803 1.00 65.75 73 VAL A CA 1
ATOM 520 C C . VAL A 1 73 ? 13.637 -7.624 -35.066 1.00 65.75 73 VAL A C 1
ATOM 522 O O . VAL A 1 73 ? 14.450 -7.559 -35.988 1.00 65.75 73 VAL A O 1
ATOM 525 N N . ILE A 1 74 ? 12.525 -8.363 -35.135 1.00 65.06 74 ILE A N 1
ATOM 526 C CA . ILE A 1 74 ? 12.271 -9.354 -36.190 1.00 65.06 74 ILE A CA 1
ATOM 527 C C . ILE A 1 74 ? 11.836 -8.675 -37.485 1.00 65.06 74 ILE A C 1
ATOM 529 O O . ILE A 1 74 ? 12.238 -9.119 -38.557 1.00 65.06 74 ILE A O 1
ATOM 533 N N . ILE A 1 75 ? 11.063 -7.583 -37.426 1.00 64.12 75 ILE A N 1
ATOM 534 C CA . ILE A 1 75 ? 10.620 -6.907 -38.654 1.00 64.12 75 ILE A CA 1
ATOM 535 C C . ILE A 1 75 ? 11.802 -6.236 -39.364 1.00 64.12 75 ILE A C 1
ATOM 537 O O . ILE A 1 75 ? 11.973 -6.510 -40.547 1.00 64.12 75 ILE A O 1
ATOM 541 N N . PRO A 1 76 ? 12.687 -5.457 -38.712 1.00 59.66 76 PRO A N 1
ATOM 542 C CA . PRO A 1 76 ? 13.820 -4.856 -39.415 1.00 59.66 76 PRO A CA 1
ATOM 543 C C . PRO A 1 76 ? 14.844 -5.883 -39.909 1.00 59.66 76 PRO A C 1
ATOM 545 O O . PRO A 1 76 ? 15.353 -5.736 -41.020 1.00 59.66 76 PRO A O 1
ATOM 548 N N . THR A 1 77 ? 15.124 -6.948 -39.142 1.00 58.38 77 THR A N 1
ATOM 549 C CA . THR A 1 77 ? 16.029 -8.019 -39.609 1.00 58.38 77 THR A CA 1
ATOM 550 C C . THR A 1 77 ? 15.407 -8.857 -40.726 1.00 58.38 77 THR A C 1
ATOM 552 O O . THR A 1 77 ? 16.083 -9.148 -41.710 1.00 58.38 77 THR A O 1
ATOM 555 N N . GLY A 1 78 ? 14.119 -9.192 -40.632 1.00 60.16 78 GLY A N 1
ATOM 556 C CA . GLY A 1 78 ? 13.398 -9.958 -41.648 1.00 60.16 78 GLY A CA 1
ATOM 557 C C . GLY A 1 78 ? 13.143 -9.176 -42.939 1.00 60.16 78 GLY A C 1
ATOM 558 O O . GLY A 1 78 ? 13.260 -9.734 -44.030 1.00 60.16 78 GLY A O 1
ATOM 559 N N . LEU A 1 79 ? 12.847 -7.877 -42.840 1.00 58.97 79 LEU A N 1
ATOM 560 C CA . LEU A 1 79 ? 12.663 -7.001 -44.000 1.00 58.97 79 LEU A CA 1
ATOM 561 C C . LEU A 1 79 ? 14.000 -6.750 -44.713 1.00 58.97 79 LEU A C 1
ATOM 563 O O . LEU A 1 79 ? 14.055 -6.811 -45.939 1.00 58.97 79 LEU A O 1
ATOM 567 N N . ALA A 1 80 ? 15.091 -6.560 -43.958 1.00 54.44 80 ALA A N 1
ATOM 568 C CA . ALA A 1 80 ? 16.437 -6.454 -44.525 1.00 54.44 80 ALA A CA 1
ATOM 569 C C . ALA A 1 80 ? 16.863 -7.744 -45.249 1.00 54.44 80 ALA A C 1
ATOM 571 O O . ALA A 1 80 ? 17.427 -7.666 -46.338 1.00 54.44 80 ALA A O 1
ATOM 572 N N . ALA A 1 81 ? 16.528 -8.914 -44.692 1.00 53.84 81 ALA A N 1
ATOM 573 C CA . ALA A 1 81 ? 16.811 -10.212 -45.307 1.00 53.84 81 ALA A CA 1
ATOM 574 C C . ALA A 1 81 ? 15.978 -10.487 -46.574 1.00 53.84 81 ALA A C 1
ATOM 576 O O . ALA A 1 81 ? 16.441 -11.183 -47.470 1.00 53.84 81 ALA A O 1
ATOM 577 N N . ARG A 1 82 ? 14.751 -9.952 -46.678 1.00 57.94 82 ARG A N 1
ATOM 578 C CA . ARG A 1 82 ? 13.877 -10.166 -47.850 1.00 57.94 82 ARG A CA 1
ATOM 579 C C . ARG A 1 82 ? 14.160 -9.249 -49.036 1.00 57.94 82 ARG A C 1
ATOM 581 O O . ARG A 1 82 ? 13.855 -9.632 -50.158 1.00 57.94 82 ARG A O 1
ATOM 588 N N . ILE A 1 83 ? 14.696 -8.052 -48.807 1.00 56.75 83 ILE A N 1
ATOM 589 C CA . ILE A 1 83 ? 14.943 -7.069 -49.878 1.00 56.75 83 ILE A CA 1
ATOM 590 C C . ILE A 1 83 ? 16.209 -7.411 -50.692 1.00 56.75 83 ILE A C 1
ATOM 592 O O . ILE A 1 83 ? 16.453 -6.817 -51.736 1.00 56.75 83 ILE A O 1
ATOM 596 N N . THR A 1 84 ? 17.008 -8.392 -50.267 1.00 50.16 84 THR A N 1
ATOM 597 C CA . THR A 1 84 ? 18.331 -8.655 -50.848 1.00 50.16 84 THR A CA 1
ATOM 598 C C . THR A 1 84 ? 18.553 -10.152 -51.094 1.00 50.16 84 THR A C 1
ATOM 600 O O . THR A 1 84 ? 19.105 -10.876 -50.276 1.00 50.16 84 THR A O 1
ATOM 603 N N . THR A 1 85 ? 18.078 -10.646 -52.239 1.00 50.03 85 THR A N 1
ATOM 604 C CA . THR A 1 85 ? 18.104 -12.076 -52.604 1.00 50.03 85 THR A CA 1
ATOM 605 C C . THR A 1 85 ? 19.323 -12.521 -53.426 1.00 50.03 85 THR A C 1
ATOM 607 O O . THR A 1 85 ? 19.243 -13.545 -54.093 1.00 50.03 85 THR A O 1
ATOM 610 N N . GLU A 1 86 ? 20.466 -11.829 -53.372 1.00 52.09 86 GLU A N 1
ATOM 611 C CA . GLU A 1 86 ? 21.689 -12.272 -54.069 1.00 52.09 86 GLU A CA 1
ATOM 612 C C . GLU A 1 86 ? 22.960 -12.081 -53.210 1.00 52.09 86 GLU A C 1
ATOM 614 O O . GLU A 1 86 ? 23.419 -10.959 -53.016 1.00 52.09 86 GLU A O 1
ATOM 619 N N . GLY A 1 87 ? 23.547 -13.188 -52.718 1.00 56.56 87 GLY A N 1
ATOM 620 C CA . GLY A 1 87 ? 24.948 -13.266 -52.255 1.00 56.56 87 GLY A CA 1
ATOM 621 C C . GLY A 1 87 ? 25.192 -13.610 -50.770 1.00 56.56 87 GLY A C 1
ATOM 622 O O . GLY A 1 87 ? 24.619 -13.003 -49.870 1.00 56.56 87 GLY A O 1
ATOM 623 N N . ASP A 1 88 ? 26.124 -14.542 -50.516 1.00 62.69 88 ASP A N 1
ATOM 624 C CA . ASP A 1 88 ? 26.554 -15.071 -49.200 1.00 62.69 88 ASP A CA 1
ATOM 625 C C . ASP A 1 88 ? 27.019 -14.019 -48.163 1.00 62.69 88 ASP A C 1
ATOM 627 O O . ASP A 1 88 ? 27.081 -14.310 -46.967 1.00 62.69 88 ASP A O 1
ATOM 631 N N . GLU A 1 89 ? 27.311 -12.777 -48.564 1.00 64.81 89 GLU A N 1
ATOM 632 C CA . GLU A 1 89 ? 27.747 -11.716 -47.638 1.00 64.81 89 GLU A CA 1
ATOM 633 C C . GLU A 1 89 ? 26.641 -11.232 -46.679 1.00 64.81 89 GLU A C 1
ATOM 635 O O . GLU A 1 89 ? 26.919 -10.589 -45.664 1.00 64.81 89 GLU A O 1
ATOM 640 N N . LEU A 1 90 ? 25.379 -11.560 -46.962 1.00 63.00 90 LEU A N 1
ATOM 641 C CA . LEU A 1 90 ? 24.222 -11.005 -46.260 1.00 63.00 90 LEU A CA 1
ATOM 642 C C . LEU A 1 90 ? 23.860 -11.715 -44.952 1.00 63.00 90 LEU A C 1
ATOM 644 O O . LEU A 1 90 ? 23.328 -11.092 -44.027 1.00 63.00 90 LEU A O 1
ATOM 648 N N . GLY A 1 91 ? 24.201 -13.000 -44.837 1.00 69.69 91 GLY A N 1
ATOM 649 C CA . GLY A 1 91 ? 24.019 -13.752 -43.595 1.00 69.69 91 GLY A CA 1
ATOM 650 C C . GLY A 1 91 ? 24.884 -13.203 -42.456 1.00 69.69 91 GLY A C 1
ATOM 651 O O . GLY A 1 91 ? 24.445 -13.162 -41.305 1.00 69.69 91 GLY A O 1
ATOM 652 N N . LEU A 1 92 ? 26.083 -12.711 -42.785 1.00 73.06 92 LEU A N 1
ATOM 653 C CA . LEU A 1 92 ? 27.026 -12.163 -41.812 1.00 73.06 92 LEU A CA 1
ATOM 654 C C . LEU A 1 92 ? 26.516 -10.846 -41.203 1.00 73.06 92 LEU A C 1
ATOM 656 O O . LEU A 1 92 ? 26.600 -10.661 -39.990 1.00 73.06 92 LEU A O 1
ATOM 660 N N . ASP A 1 93 ? 25.927 -9.961 -42.013 1.00 73.88 93 ASP A N 1
ATOM 661 C CA . ASP A 1 93 ? 25.383 -8.679 -41.545 1.00 73.88 93 ASP A CA 1
ATOM 662 C C . ASP A 1 93 ? 24.175 -8.880 -40.617 1.00 73.88 93 ASP A C 1
ATOM 664 O O . ASP A 1 93 ? 24.070 -8.232 -39.572 1.00 73.88 93 ASP A O 1
ATOM 668 N N . GLY A 1 94 ? 23.272 -9.804 -40.960 1.00 73.81 94 GLY A N 1
ATOM 669 C CA . GLY A 1 94 ? 22.142 -10.164 -40.098 1.00 73.81 94 GLY A CA 1
ATOM 670 C C . GLY A 1 94 ? 22.597 -10.771 -38.768 1.00 73.81 94 GLY A C 1
ATOM 671 O O . GLY A 1 94 ? 22.100 -10.389 -37.706 1.00 73.81 94 GLY A O 1
ATOM 672 N N . PHE A 1 95 ? 23.594 -11.659 -38.814 1.00 76.62 95 PHE A N 1
ATOM 673 C CA . PHE A 1 95 ? 24.197 -12.255 -37.623 1.00 76.62 95 PHE A CA 1
ATOM 674 C C . PHE A 1 95 ? 24.848 -11.200 -36.719 1.00 76.62 95 PHE A C 1
ATOM 676 O O . PHE A 1 95 ? 24.593 -11.183 -35.517 1.00 76.62 95 PHE A O 1
ATOM 683 N N . MET A 1 96 ? 25.618 -10.267 -37.287 1.00 76.75 96 MET A N 1
ATOM 684 C CA . MET A 1 96 ? 26.271 -9.192 -36.533 1.00 76.75 96 MET A CA 1
ATOM 685 C C . MET A 1 96 ? 25.266 -8.257 -35.851 1.00 76.75 96 MET A C 1
ATOM 687 O O . MET A 1 96 ? 25.470 -7.886 -34.693 1.00 76.75 96 MET A O 1
ATOM 691 N N . VAL A 1 97 ? 24.158 -7.914 -36.518 1.00 77.25 97 VAL A N 1
ATOM 692 C CA . VAL A 1 97 ? 23.062 -7.139 -35.906 1.00 77.25 97 VAL A CA 1
ATOM 693 C C . VAL A 1 97 ? 22.421 -7.922 -34.755 1.00 77.25 97 VAL A C 1
ATOM 695 O O . VAL A 1 97 ? 22.219 -7.365 -33.676 1.00 77.25 97 VAL A O 1
ATOM 698 N N . GLY A 1 98 ? 22.177 -9.223 -34.939 1.00 76.44 98 GLY A N 1
ATOM 699 C CA . GLY A 1 98 ? 21.672 -10.103 -33.882 1.00 76.44 98 GLY A CA 1
ATOM 700 C C . GLY A 1 98 ? 22.611 -10.189 -32.674 1.00 76.44 98 GLY A C 1
ATOM 701 O O . GLY A 1 98 ? 22.166 -10.056 -31.535 1.00 76.44 98 GLY A O 1
ATOM 702 N N . CYS A 1 99 ? 23.920 -10.326 -32.899 1.00 77.19 99 CYS A N 1
ATOM 703 C CA . CYS A 1 99 ? 24.923 -10.320 -31.832 1.00 77.19 99 CYS A CA 1
ATOM 704 C C . CYS A 1 99 ? 24.963 -8.985 -31.084 1.00 77.19 99 CYS A C 1
ATOM 706 O O . CYS A 1 99 ? 25.017 -8.978 -29.856 1.00 77.19 99 CYS A O 1
ATOM 708 N N . ARG A 1 100 ? 24.891 -7.852 -31.795 1.00 78.19 100 ARG A N 1
ATOM 709 C CA . ARG A 1 100 ? 24.823 -6.526 -31.159 1.00 78.19 100 ARG A CA 1
ATOM 710 C C . ARG A 1 100 ? 23.585 -6.376 -30.288 1.00 78.19 100 ARG A C 1
ATOM 712 O O . ARG A 1 100 ? 23.687 -5.789 -29.216 1.00 78.19 100 ARG A O 1
ATOM 719 N N . PHE A 1 101 ? 22.454 -6.930 -30.718 1.00 77.25 101 PHE A N 1
ATOM 720 C CA . PHE A 1 101 ? 21.231 -6.949 -29.925 1.00 77.25 101 PHE A CA 1
ATOM 721 C C . PHE A 1 101 ? 21.371 -7.823 -28.674 1.00 77.25 101 PHE A C 1
ATOM 723 O O . PHE A 1 101 ? 21.053 -7.395 -27.569 1.00 77.25 101 PHE A O 1
ATOM 730 N N . ALA A 1 102 ? 21.917 -9.030 -28.831 1.00 76.75 102 ALA A N 1
ATOM 731 C CA . ALA A 1 102 ? 22.123 -9.960 -27.726 1.00 76.75 102 ALA A CA 1
ATOM 732 C C . ALA A 1 102 ? 23.092 -9.415 -26.662 1.00 76.75 102 ALA A C 1
ATOM 734 O O . ALA A 1 102 ? 22.880 -9.645 -25.477 1.00 76.75 102 ALA A O 1
ATOM 735 N N . VAL A 1 103 ? 24.128 -8.670 -27.069 1.00 76.88 103 VAL A N 1
ATOM 736 C CA . VAL A 1 103 ? 25.063 -7.994 -26.148 1.00 76.88 103 VAL A CA 1
ATOM 737 C C . VAL A 1 103 ? 24.434 -6.753 -25.508 1.00 76.88 103 VAL A C 1
ATOM 739 O O . VAL A 1 103 ? 24.765 -6.423 -24.371 1.00 76.88 103 VAL A O 1
ATOM 742 N N . ALA A 1 104 ? 23.511 -6.085 -26.205 1.00 73.31 104 ALA A N 1
ATOM 743 C CA . ALA A 1 104 ? 22.804 -4.918 -25.689 1.00 73.31 104 ALA A CA 1
ATOM 744 C C . ALA A 1 104 ? 21.812 -5.268 -24.568 1.00 73.31 104 ALA A C 1
ATOM 746 O O . ALA A 1 104 ? 21.757 -4.590 -23.549 1.00 73.31 104 ALA A O 1
ATOM 747 N N . LEU A 1 105 ? 21.063 -6.360 -24.732 1.00 71.12 105 LEU A N 1
ATOM 748 C CA . LEU A 1 105 ? 20.010 -6.776 -23.802 1.00 71.12 105 LEU A CA 1
ATOM 749 C C . LEU A 1 105 ? 20.419 -6.884 -22.316 1.00 71.12 105 LEU A C 1
ATOM 751 O O . LEU A 1 105 ? 19.674 -6.385 -21.475 1.00 71.12 105 LEU A O 1
ATOM 755 N N . PRO A 1 106 ? 21.546 -7.522 -21.941 1.00 68.94 106 PRO A N 1
ATOM 756 C CA . PRO A 1 106 ? 21.927 -7.657 -20.535 1.00 68.94 106 PRO A CA 1
ATOM 757 C C . PRO A 1 106 ? 22.482 -6.362 -19.926 1.00 68.94 106 PRO A C 1
ATOM 759 O O . PRO A 1 106 ? 22.605 -6.268 -18.705 1.00 68.94 106 PRO A O 1
ATOM 762 N N . MET A 1 107 ? 22.835 -5.366 -20.743 1.00 72.94 107 MET A N 1
ATOM 763 C CA . MET A 1 107 ? 23.393 -4.103 -20.273 1.00 72.94 107 MET A CA 1
ATOM 764 C C . MET A 1 107 ? 22.293 -3.047 -20.163 1.00 72.94 107 MET A C 1
ATOM 766 O O . MET A 1 107 ? 22.108 -2.216 -21.041 1.00 72.94 107 MET A O 1
ATOM 770 N N . VAL A 1 108 ? 21.568 -3.071 -19.044 1.00 67.38 108 VAL A N 1
ATOM 771 C CA . VAL A 1 108 ? 20.454 -2.139 -18.773 1.00 67.38 108 VAL A CA 1
ATOM 772 C C . VAL A 1 108 ? 20.922 -0.679 -18.664 1.00 67.38 108 VAL A C 1
ATOM 774 O O . VAL A 1 108 ? 20.149 0.238 -18.913 1.00 67.38 108 VAL A O 1
ATOM 777 N N . ASN A 1 109 ? 22.195 -0.441 -18.334 1.00 80.25 109 ASN A N 1
ATOM 778 C CA . ASN A 1 109 ? 22.732 0.911 -18.200 1.00 80.25 109 ASN A CA 1
ATOM 779 C C . ASN A 1 109 ? 23.054 1.518 -19.577 1.00 80.25 109 ASN A C 1
ATOM 781 O O . ASN A 1 109 ? 24.107 1.232 -20.163 1.00 80.25 109 ASN A O 1
ATOM 785 N N . THR A 1 110 ? 22.176 2.401 -20.059 1.00 80.00 110 THR A N 1
ATOM 786 C CA . THR A 1 110 ? 22.310 3.088 -21.355 1.00 80.00 110 THR A CA 1
ATOM 787 C C . THR A 1 110 ? 23.642 3.814 -21.518 1.00 80.00 110 THR A C 1
ATOM 789 O O . THR A 1 110 ? 24.205 3.824 -22.615 1.00 80.00 110 THR A O 1
ATOM 792 N N . ARG A 1 111 ? 24.201 4.381 -20.440 1.00 83.25 111 ARG A N 1
ATOM 793 C CA . ARG A 1 111 ? 25.468 5.131 -20.494 1.00 83.25 111 ARG A CA 1
ATOM 794 C C . ARG A 1 111 ? 26.654 4.229 -20.813 1.00 83.25 111 ARG A C 1
ATOM 796 O O . ARG A 1 111 ? 27.522 4.613 -21.592 1.00 83.25 111 ARG A O 1
ATOM 803 N N . ILE A 1 112 ? 26.677 3.029 -20.235 1.00 83.12 112 ILE A N 1
ATOM 804 C CA . ILE A 1 112 ? 27.732 2.037 -20.484 1.00 83.12 112 ILE A CA 1
ATOM 805 C C . ILE A 1 112 ? 27.558 1.426 -21.880 1.00 83.12 112 ILE A C 1
ATOM 807 O O . ILE A 1 112 ? 28.540 1.133 -22.557 1.00 83.12 112 ILE A O 1
ATOM 811 N N . MET A 1 113 ? 26.312 1.288 -22.336 1.00 82.75 113 MET A N 1
ATOM 812 C CA . MET A 1 113 ? 25.957 0.693 -23.624 1.00 82.75 113 MET A CA 1
ATOM 813 C C . MET A 1 113 ? 26.185 1.595 -24.842 1.00 82.75 113 MET A C 1
ATOM 815 O O . MET A 1 113 ? 26.524 1.096 -25.919 1.00 82.75 113 MET A O 1
ATOM 819 N N . ALA A 1 114 ? 25.987 2.906 -24.698 1.00 83.75 114 ALA A N 1
ATOM 820 C CA . ALA A 1 114 ? 26.020 3.836 -25.823 1.00 83.75 114 ALA A CA 1
ATOM 821 C C . ALA A 1 114 ? 27.398 3.876 -26.501 1.00 83.75 114 ALA A C 1
ATOM 823 O O . ALA A 1 114 ? 27.488 3.814 -27.727 1.00 83.75 114 ALA A O 1
ATOM 824 N N . ALA A 1 115 ? 28.482 3.915 -25.720 1.00 87.00 115 ALA A N 1
ATOM 825 C CA . ALA A 1 115 ? 29.835 4.021 -26.263 1.00 87.00 115 ALA A CA 1
ATOM 826 C C . ALA A 1 115 ? 30.255 2.792 -27.109 1.00 87.00 115 ALA A C 1
ATOM 828 O O . ALA A 1 115 ? 30.677 2.992 -28.251 1.00 87.00 115 ALA A O 1
ATOM 829 N N . PRO A 1 116 ? 30.092 1.533 -26.648 1.00 84.00 116 PRO A N 1
ATOM 830 C CA . PRO A 1 116 ? 30.357 0.347 -27.465 1.00 84.00 116 PRO A CA 1
ATOM 831 C C . PRO A 1 116 ? 29.508 0.262 -28.737 1.00 84.00 116 PRO A C 1
ATOM 833 O O . PRO A 1 116 ? 30.020 -0.149 -29.776 1.00 84.00 116 PRO A O 1
ATOM 836 N N . GLN A 1 117 ? 28.231 0.660 -28.687 1.00 84.69 117 GLN A N 1
ATOM 837 C CA . GLN A 1 117 ? 27.350 0.633 -29.862 1.00 84.69 117 GLN A CA 1
ATOM 838 C C . GLN A 1 117 ? 27.752 1.673 -30.908 1.00 84.69 117 GLN A C 1
ATOM 840 O O . GLN A 1 117 ? 27.813 1.358 -32.099 1.00 84.69 117 GLN A O 1
ATOM 845 N N . LEU A 1 118 ? 28.082 2.893 -30.477 1.00 87.81 118 LEU A N 1
ATOM 846 C CA . LEU A 1 118 ? 28.586 3.937 -31.369 1.00 87.81 118 LEU A CA 1
ATOM 847 C C . LEU A 1 118 ? 29.930 3.536 -31.981 1.00 87.81 118 LEU A C 1
ATOM 849 O O . LEU A 1 118 ? 30.121 3.700 -33.184 1.00 87.81 118 LEU A O 1
ATOM 853 N N . LEU A 1 119 ? 30.827 2.937 -31.191 1.00 89.62 119 LEU A N 1
ATOM 854 C CA . LEU A 1 119 ? 32.108 2.429 -31.679 1.00 89.62 119 LEU A CA 1
ATOM 855 C C . LEU A 1 119 ? 31.916 1.298 -32.700 1.00 89.62 119 LEU A C 1
ATOM 857 O O . LEU A 1 119 ? 32.525 1.321 -33.769 1.00 89.62 119 LEU A O 1
ATOM 861 N N . ALA A 1 120 ? 31.045 0.330 -32.406 1.00 85.12 120 ALA A N 1
ATOM 862 C CA . ALA A 1 120 ? 30.745 -0.770 -33.316 1.00 85.12 120 ALA A CA 1
ATOM 863 C C . ALA A 1 120 ? 30.122 -0.274 -34.629 1.00 85.12 120 ALA A C 1
ATOM 865 O O . ALA A 1 120 ? 30.453 -0.806 -35.690 1.00 85.12 120 ALA A O 1
ATOM 866 N N . SER A 1 121 ? 29.257 0.740 -34.562 1.00 87.00 121 SER A N 1
ATOM 867 C CA . SER A 1 121 ? 28.615 1.354 -35.732 1.00 87.00 121 SER A CA 1
ATOM 868 C C . SER A 1 121 ? 29.614 2.168 -36.559 1.00 87.00 121 SER A C 1
ATOM 870 O O . SER A 1 121 ? 29.670 2.030 -37.778 1.00 87.00 121 SER A O 1
ATOM 872 N N . ALA A 1 122 ? 30.486 2.945 -35.909 1.00 88.69 122 ALA A N 1
ATOM 873 C CA . ALA A 1 122 ? 31.552 3.695 -36.575 1.00 88.69 122 ALA A CA 1
ATOM 874 C C . ALA A 1 122 ? 32.553 2.771 -37.293 1.00 88.69 122 ALA A C 1
ATOM 876 O O . ALA A 1 122 ? 32.955 3.052 -38.422 1.00 88.69 122 ALA A O 1
ATOM 877 N N . LEU A 1 123 ? 32.915 1.642 -36.671 1.00 88.06 123 LEU A N 1
ATOM 878 C CA . LEU A 1 123 ? 33.777 0.620 -37.278 1.00 88.06 123 LEU A CA 1
ATOM 879 C C . LEU A 1 123 ? 33.122 -0.085 -38.474 1.00 88.06 123 LEU A C 1
ATOM 881 O O . LEU A 1 123 ? 33.824 -0.502 -39.393 1.00 88.06 123 LEU A O 1
ATOM 885 N N . ALA A 1 124 ? 31.797 -0.239 -38.477 1.00 85.25 124 ALA A N 1
ATOM 886 C CA . ALA A 1 124 ? 31.080 -0.793 -39.622 1.00 85.25 124 ALA A CA 1
ATOM 887 C C . ALA A 1 124 ? 31.010 0.212 -40.780 1.00 85.25 124 ALA A C 1
ATOM 889 O O . ALA A 1 124 ? 31.271 -0.153 -41.926 1.00 85.25 124 ALA A O 1
ATOM 890 N N . ILE A 1 125 ? 30.730 1.484 -40.476 1.00 87.88 125 ILE A N 1
ATOM 891 C CA . ILE A 1 125 ? 30.682 2.577 -41.456 1.00 87.88 125 ILE A CA 1
ATOM 892 C C . ILE A 1 125 ? 32.048 2.786 -42.123 1.00 87.88 125 ILE A C 1
ATOM 894 O O . ILE A 1 125 ? 32.117 2.935 -43.340 1.00 87.88 125 ILE A O 1
ATOM 898 N N . SER A 1 126 ? 33.152 2.734 -41.369 1.00 88.00 126 SER A N 1
ATOM 899 C CA . SER A 1 126 ? 34.497 2.965 -41.923 1.00 88.00 126 SER A CA 1
ATOM 900 C C . SER A 1 126 ? 34.938 1.918 -42.949 1.00 88.00 126 SER A C 1
ATOM 902 O O . SER A 1 126 ? 35.816 2.189 -43.766 1.00 88.00 126 SER A O 1
ATOM 904 N N . ARG A 1 127 ? 34.321 0.729 -42.941 1.00 86.19 127 ARG A N 1
ATOM 905 C CA . ARG A 1 127 ? 34.612 -0.348 -43.897 1.00 86.19 127 ARG A CA 1
ATOM 906 C C . ARG A 1 127 ? 33.808 -0.249 -45.193 1.00 86.19 127 ARG A C 1
ATOM 908 O O . ARG A 1 127 ? 34.196 -0.879 -46.174 1.00 86.19 127 ARG A O 1
ATOM 915 N N . ARG A 1 128 ? 32.692 0.491 -45.218 1.00 84.38 128 ARG A N 1
ATOM 916 C CA . ARG A 1 128 ? 31.769 0.553 -46.366 1.00 84.38 128 ARG A CA 1
ATOM 917 C C . ARG A 1 128 ? 31.262 1.986 -46.584 1.00 84.38 128 ARG A C 1
ATOM 919 O O . ARG A 1 128 ? 30.424 2.473 -45.838 1.00 84.38 128 ARG A O 1
ATOM 926 N N . CYS A 1 129 ? 31.679 2.633 -47.674 1.00 83.25 129 CYS A N 1
ATOM 927 C CA . CYS A 1 129 ? 31.276 4.011 -48.018 1.00 83.25 129 CYS A CA 1
ATOM 928 C C . CYS A 1 129 ? 29.926 4.129 -48.758 1.00 83.25 129 CYS A C 1
ATOM 930 O O . CYS A 1 129 ? 29.689 5.110 -49.460 1.00 83.25 129 CYS A O 1
ATOM 932 N N . ASN A 1 130 ? 29.035 3.138 -48.656 1.00 89.69 130 ASN A N 1
ATOM 933 C CA . ASN A 1 130 ? 27.745 3.192 -49.347 1.00 89.69 130 ASN A CA 1
ATOM 934 C C . ASN A 1 130 ? 26.733 4.030 -48.531 1.00 89.69 130 ASN A C 1
ATOM 936 O O . ASN A 1 130 ? 26.461 3.672 -47.383 1.00 89.69 130 ASN A O 1
ATOM 940 N N . PRO A 1 131 ? 26.128 5.098 -49.089 1.00 84.06 131 PRO A N 1
ATOM 941 C CA . PRO A 1 131 ? 25.224 5.980 -48.343 1.00 84.06 131 PRO A CA 1
ATOM 942 C C . PRO A 1 131 ? 23.989 5.257 -47.785 1.00 84.06 131 PRO A C 1
ATOM 944 O O . PRO A 1 131 ? 23.549 5.564 -46.678 1.00 84.06 131 PRO A O 1
ATOM 947 N N . PHE A 1 132 ? 23.465 4.251 -48.493 1.00 83.19 132 PHE A N 1
ATOM 948 C CA . PHE A 1 132 ? 22.339 3.448 -48.005 1.00 83.19 132 PHE A CA 1
ATOM 949 C C . PHE A 1 132 ? 22.730 2.578 -46.807 1.00 83.19 132 PHE A C 1
ATOM 951 O O . PHE A 1 132 ? 21.942 2.406 -45.878 1.00 83.19 132 PHE A O 1
ATOM 958 N N . PHE A 1 133 ? 23.963 2.062 -46.804 1.00 84.12 133 PHE A N 1
ATOM 959 C CA . PHE A 1 133 ? 24.496 1.290 -45.684 1.00 84.12 133 PHE A CA 1
ATOM 960 C C . PHE A 1 133 ? 24.677 2.172 -44.444 1.00 84.12 133 PHE A C 1
ATOM 962 O O . PHE A 1 133 ? 24.248 1.793 -43.357 1.00 84.12 133 PHE A O 1
ATOM 969 N N . VAL A 1 134 ? 25.235 3.374 -44.621 1.00 86.44 134 VAL A N 1
ATOM 970 C CA . VAL A 1 134 ? 25.414 4.349 -43.533 1.00 86.44 134 VAL A CA 1
ATOM 971 C C . VAL A 1 134 ? 24.071 4.746 -42.924 1.00 86.44 134 VAL A C 1
ATOM 973 O O . VAL A 1 134 ? 23.923 4.715 -41.705 1.00 86.44 134 VAL A O 1
ATOM 976 N N . PHE A 1 135 ? 23.074 5.063 -43.755 1.00 84.75 135 PHE A N 1
ATOM 977 C CA . PHE A 1 135 ? 21.737 5.412 -43.275 1.00 84.75 135 PHE A CA 1
ATOM 978 C C . PHE A 1 135 ? 21.103 4.275 -42.464 1.00 84.75 135 PHE A C 1
ATOM 980 O O . PHE A 1 135 ? 20.627 4.500 -41.351 1.00 84.75 135 PHE A O 1
ATOM 987 N N . ARG A 1 136 ? 21.158 3.039 -42.981 1.00 83.50 136 ARG A N 1
ATOM 988 C CA . ARG A 1 136 ? 20.658 1.849 -42.279 1.00 83.50 136 ARG A CA 1
ATOM 989 C C . ARG A 1 136 ? 21.328 1.676 -40.917 1.00 83.50 136 ARG A C 1
ATOM 991 O O . ARG A 1 136 ? 20.632 1.444 -39.932 1.00 83.50 136 ARG A O 1
ATOM 998 N N . GLU A 1 137 ? 22.652 1.785 -40.860 1.00 85.00 137 GLU A N 1
ATOM 999 C CA . GLU A 1 137 ? 23.415 1.590 -39.626 1.00 85.00 137 GLU A CA 1
ATOM 1000 C C . GLU A 1 137 ? 23.079 2.656 -38.574 1.00 85.00 137 GLU A C 1
ATOM 1002 O O . GLU A 1 137 ? 22.886 2.326 -37.404 1.00 85.00 137 GLU A O 1
ATOM 1007 N N . ILE A 1 138 ? 22.919 3.917 -38.993 1.00 85.69 138 ILE A N 1
ATOM 1008 C CA . ILE A 1 138 ? 22.469 5.002 -38.113 1.00 85.69 138 ILE A CA 1
ATOM 1009 C C . ILE A 1 138 ? 21.073 4.694 -37.562 1.00 85.69 138 ILE A C 1
ATOM 1011 O O . ILE A 1 138 ? 20.879 4.759 -36.351 1.00 85.69 138 ILE A O 1
ATOM 1015 N N . CYS A 1 139 ? 20.115 4.297 -38.408 1.00 83.00 139 CYS A N 1
ATOM 1016 C CA . CYS A 1 139 ? 18.767 3.941 -37.954 1.00 83.00 139 CYS A CA 1
ATOM 1017 C C . CYS A 1 139 ? 18.781 2.799 -36.930 1.00 83.00 139 CYS A C 1
ATOM 1019 O O . CYS A 1 139 ? 18.093 2.882 -35.911 1.00 83.00 139 CYS A O 1
ATOM 1021 N N . VAL A 1 140 ? 19.581 1.754 -37.173 1.00 82.94 140 VAL A N 1
ATOM 1022 C CA . VAL A 1 140 ? 19.734 0.635 -36.235 1.00 82.94 140 VAL A CA 1
ATOM 1023 C C . VAL A 1 140 ? 20.309 1.137 -34.911 1.00 82.94 140 VAL A C 1
ATOM 1025 O O . VAL A 1 140 ? 19.686 0.924 -33.873 1.00 82.94 140 VAL A O 1
ATOM 1028 N N . ALA A 1 141 ? 21.424 1.869 -34.927 1.00 83.50 141 ALA A N 1
ATOM 1029 C CA . ALA A 1 141 ? 22.046 2.397 -33.714 1.00 83.50 141 ALA A CA 1
ATOM 1030 C C . ALA A 1 141 ? 21.090 3.294 -32.907 1.00 83.50 141 ALA A C 1
ATOM 1032 O O . ALA A 1 141 ? 20.937 3.107 -31.699 1.00 83.50 141 ALA A O 1
ATOM 1033 N N . THR A 1 142 ? 20.389 4.220 -33.569 1.00 83.81 142 THR A N 1
ATOM 1034 C CA . THR A 1 142 ? 19.403 5.096 -32.921 1.00 83.81 142 THR A CA 1
ATOM 1035 C C . THR A 1 142 ? 18.250 4.297 -32.313 1.00 83.81 142 THR A C 1
ATOM 1037 O O . THR A 1 142 ? 17.864 4.568 -31.178 1.00 83.81 142 THR A O 1
ATOM 1040 N N . SER A 1 143 ? 17.728 3.285 -33.018 1.00 80.44 143 SER A N 1
ATOM 1041 C CA . SER A 1 143 ? 16.635 2.446 -32.505 1.00 80.44 143 SER A CA 1
ATOM 1042 C C . SER A 1 143 ? 17.037 1.639 -31.266 1.00 80.44 143 SER A C 1
ATOM 1044 O O . SER A 1 143 ? 16.251 1.534 -30.327 1.00 80.44 143 SER A O 1
ATOM 1046 N N . LEU A 1 144 ? 18.276 1.134 -31.218 1.00 81.62 144 LEU A N 1
ATOM 1047 C CA . LEU A 1 144 ? 18.799 0.397 -30.065 1.00 81.62 144 LEU A CA 1
ATOM 1048 C C . LEU A 1 144 ? 18.959 1.295 -28.842 1.00 81.62 144 LEU A C 1
ATOM 1050 O O . LEU A 1 144 ? 18.571 0.899 -27.745 1.00 81.62 144 LEU A O 1
ATOM 1054 N N . ILE A 1 145 ? 19.492 2.506 -29.030 1.00 84.19 145 ILE A N 1
ATOM 1055 C CA . ILE A 1 145 ? 19.626 3.487 -27.947 1.00 84.19 145 ILE A CA 1
ATOM 1056 C C . ILE A 1 145 ? 18.239 3.871 -27.422 1.00 84.19 145 ILE A C 1
ATOM 1058 O O . ILE A 1 145 ? 18.012 3.807 -26.219 1.00 84.19 145 ILE A O 1
ATOM 1062 N N . ALA A 1 146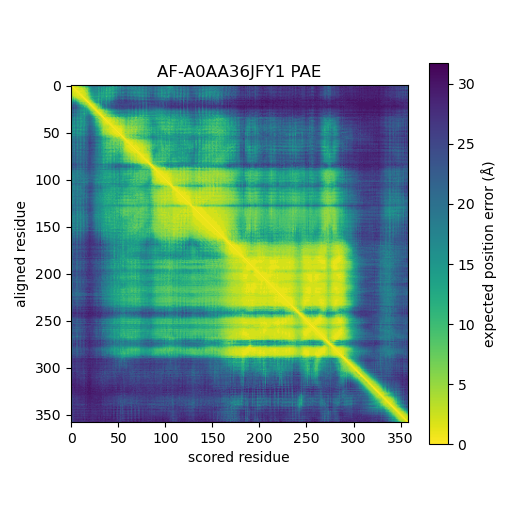 ? 17.295 4.195 -28.312 1.00 83.56 146 ALA A N 1
ATOM 1063 C CA . ALA A 1 146 ? 15.936 4.570 -27.924 1.00 83.56 146 ALA A CA 1
ATOM 1064 C C . ALA A 1 146 ? 15.218 3.448 -27.156 1.00 83.56 146 ALA A C 1
ATOM 1066 O O . ALA A 1 146 ? 14.615 3.706 -26.115 1.00 83.56 146 ALA A O 1
ATOM 1067 N N . LEU A 1 147 ? 15.317 2.200 -27.629 1.00 81.50 147 LEU A N 1
ATOM 1068 C CA . LEU A 1 147 ? 14.744 1.039 -26.946 1.00 81.50 147 LEU A CA 1
ATOM 1069 C C . LEU A 1 147 ? 15.395 0.809 -25.576 1.00 81.50 147 LEU A C 1
ATOM 1071 O O . LEU A 1 147 ? 14.688 0.564 -24.603 1.00 81.50 147 LEU A O 1
ATOM 1075 N N . SER A 1 148 ? 16.722 0.915 -25.484 1.00 82.94 148 SER A N 1
ATOM 1076 C CA . SER A 1 148 ? 17.453 0.773 -24.222 1.00 82.94 148 SER A CA 1
ATOM 1077 C C . SER A 1 148 ? 17.030 1.844 -23.207 1.00 82.94 148 SER A C 1
ATOM 1079 O O . SER A 1 148 ? 16.688 1.502 -22.078 1.00 82.94 148 SER A O 1
ATOM 1081 N N . SER A 1 149 ? 16.930 3.113 -23.620 1.00 83.81 149 SER A N 1
ATOM 1082 C CA . SER A 1 149 ? 16.442 4.206 -22.766 1.00 83.81 149 SER A CA 1
ATOM 1083 C C . SER A 1 149 ? 14.990 4.027 -22.334 1.00 83.81 149 SER A C 1
ATOM 1085 O O . SER A 1 149 ? 14.648 4.302 -21.183 1.00 83.81 149 SER A O 1
ATOM 1087 N N . PHE A 1 150 ? 14.132 3.541 -23.231 1.00 84.31 150 PHE A N 1
ATOM 1088 C CA . PHE A 1 150 ? 12.747 3.233 -22.895 1.00 84.31 150 PHE A CA 1
ATOM 1089 C C . PHE A 1 150 ? 12.662 2.119 -21.844 1.00 84.31 150 PHE A C 1
ATOM 1091 O O . PHE A 1 150 ? 11.987 2.286 -20.830 1.00 84.31 150 PHE A O 1
ATOM 1098 N N . LEU A 1 151 ? 13.397 1.019 -22.039 1.00 81.69 151 LEU A N 1
ATOM 1099 C CA . LEU A 1 151 ? 13.449 -0.087 -21.082 1.00 81.69 151 LEU A CA 1
ATOM 1100 C C . LEU A 1 151 ? 14.005 0.355 -19.726 1.00 81.69 151 LEU A C 1
ATOM 1102 O O . LEU A 1 151 ? 13.432 -0.008 -18.703 1.00 81.69 151 LEU A O 1
ATOM 1106 N N . GLU A 1 152 ? 15.066 1.164 -19.700 1.00 83.06 152 GLU A N 1
ATOM 1107 C CA . GLU A 1 152 ? 15.624 1.716 -18.461 1.00 83.06 152 GLU A CA 1
ATOM 1108 C C . GLU A 1 152 ? 14.599 2.582 -17.722 1.00 83.06 152 GLU A C 1
ATOM 1110 O O . GLU A 1 152 ? 14.434 2.431 -16.513 1.00 83.06 152 GLU A O 1
ATOM 1115 N N . THR A 1 153 ? 13.858 3.429 -18.439 1.00 83.38 153 THR A N 1
ATOM 1116 C CA . THR A 1 153 ? 12.807 4.270 -17.847 1.00 83.38 153 THR A 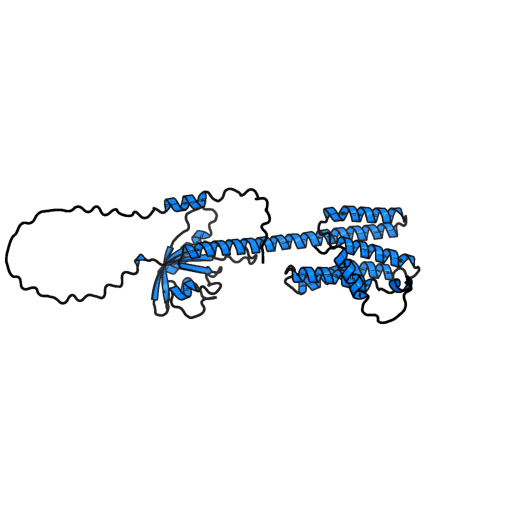CA 1
ATOM 1117 C C . THR A 1 153 ? 11.674 3.414 -17.279 1.00 83.38 153 THR A C 1
ATOM 1119 O O . THR A 1 153 ? 11.255 3.614 -16.140 1.00 83.38 153 THR A O 1
ATOM 1122 N N . CYS A 1 154 ? 11.214 2.410 -18.032 1.00 82.94 154 CYS A N 1
ATOM 1123 C CA . CYS A 1 154 ? 10.187 1.478 -17.571 1.00 82.94 154 CYS A CA 1
ATOM 1124 C C . CYS A 1 154 ? 10.637 0.708 -16.326 1.00 82.94 154 CYS A C 1
ATOM 1126 O O . CYS A 1 154 ? 9.916 0.692 -15.333 1.00 82.94 154 CYS A O 1
ATOM 1128 N N . ILE A 1 155 ? 11.832 0.116 -16.350 1.00 81.12 155 ILE A N 1
ATOM 1129 C CA . ILE A 1 155 ? 12.370 -0.648 -15.220 1.00 81.12 155 ILE A CA 1
ATOM 1130 C C . ILE A 1 155 ? 12.576 0.264 -14.009 1.00 81.12 155 ILE A C 1
ATOM 1132 O O . ILE A 1 155 ? 12.186 -0.111 -12.911 1.00 81.12 155 ILE A O 1
ATOM 1136 N N . SER A 1 156 ? 13.130 1.463 -14.195 1.00 80.75 156 SER A N 1
ATOM 1137 C CA . SER A 1 156 ? 13.382 2.399 -13.091 1.00 80.75 156 SER A CA 1
ATOM 1138 C C . SER A 1 156 ? 12.082 2.860 -12.441 1.00 80.75 156 SER A C 1
ATOM 1140 O O . SER A 1 156 ? 11.948 2.742 -11.228 1.00 80.75 156 SER A O 1
ATOM 1142 N N . SER A 1 157 ? 11.088 3.270 -13.240 1.00 78.00 157 SER A N 1
ATOM 1143 C CA . SER A 1 157 ? 9.763 3.651 -12.724 1.00 78.00 157 SER A CA 1
ATOM 1144 C C . SER A 1 157 ? 9.073 2.499 -11.991 1.00 78.00 157 SER A C 1
ATOM 1146 O O . SER A 1 157 ? 8.385 2.695 -10.992 1.00 78.00 157 SER A O 1
ATOM 1148 N N . GLN A 1 158 ? 9.289 1.270 -12.458 1.00 78.50 158 GLN A N 1
ATOM 1149 C CA . GLN A 1 158 ? 8.741 0.096 -11.814 1.00 78.50 158 GLN A CA 1
ATOM 1150 C C . GLN A 1 158 ? 9.454 -0.223 -10.499 1.00 78.50 158 GLN A C 1
ATOM 1152 O O . GLN A 1 158 ? 8.789 -0.556 -9.522 1.00 78.50 158 GLN A O 1
ATOM 1157 N N . ILE A 1 159 ? 10.785 -0.141 -10.461 1.00 73.75 159 ILE A N 1
ATOM 1158 C CA . ILE A 1 159 ? 11.562 -0.334 -9.234 1.00 73.75 159 ILE A CA 1
ATOM 1159 C C . ILE A 1 159 ? 11.157 0.711 -8.203 1.00 73.75 159 ILE A C 1
ATOM 1161 O O . ILE A 1 159 ? 10.919 0.334 -7.066 1.00 73.75 159 ILE A O 1
ATOM 1165 N N . GLU A 1 160 ? 11.022 1.975 -8.598 1.00 75.06 160 GLU A N 1
ATOM 1166 C CA . GLU A 1 160 ? 10.576 3.063 -7.725 1.00 75.06 160 GLU A CA 1
ATOM 1167 C C . GLU A 1 160 ? 9.190 2.764 -7.138 1.00 75.06 160 GLU A C 1
ATOM 1169 O O . GLU A 1 160 ? 9.050 2.675 -5.921 1.00 75.06 160 GLU A O 1
ATOM 1174 N N . ALA A 1 161 ? 8.208 2.419 -7.977 1.00 71.62 161 ALA A N 1
ATOM 1175 C CA . ALA A 1 161 ? 6.874 2.035 -7.511 1.00 71.62 161 ALA A CA 1
ATOM 1176 C C . ALA A 1 161 ? 6.884 0.791 -6.594 1.00 71.62 161 ALA A C 1
ATOM 1178 O O . ALA A 1 161 ? 6.118 0.687 -5.630 1.00 71.62 161 ALA A O 1
ATOM 1179 N N . HIS A 1 162 ? 7.746 -0.190 -6.876 1.00 70.88 162 HIS A N 1
ATOM 1180 C CA . HIS A 1 162 ? 7.895 -1.373 -6.030 1.00 70.88 162 HIS A CA 1
ATOM 1181 C C . HIS A 1 162 ? 8.584 -1.055 -4.706 1.00 70.88 162 HIS A C 1
ATOM 1183 O O . HIS A 1 162 ? 8.176 -1.599 -3.683 1.00 70.88 162 HIS A O 1
ATOM 1189 N N . PHE A 1 163 ? 9.598 -0.197 -4.721 1.00 72.25 163 PHE A N 1
ATOM 1190 C CA . PHE A 1 163 ? 10.346 0.188 -3.538 1.00 72.25 163 PHE A CA 1
ATOM 1191 C C . PHE A 1 163 ? 9.468 1.013 -2.604 1.00 72.25 163 PHE A C 1
ATOM 1193 O O . PHE A 1 163 ? 9.346 0.647 -1.442 1.00 72.25 163 PHE A O 1
ATOM 1200 N N . GLU A 1 164 ? 8.742 2.003 -3.129 1.00 72.44 164 GLU A N 1
ATOM 1201 C CA . GLU A 1 164 ? 7.777 2.790 -2.354 1.00 72.44 164 GLU A CA 1
ATOM 1202 C C . GLU A 1 164 ? 6.714 1.897 -1.699 1.00 72.44 164 GLU A C 1
ATOM 1204 O O . GLU A 1 164 ? 6.461 1.995 -0.497 1.00 72.44 164 GLU A O 1
ATOM 1209 N N . SER A 1 165 ? 6.134 0.956 -2.454 1.00 69.06 165 SER A N 1
ATOM 1210 C CA . SER A 1 165 ? 5.109 0.055 -1.906 1.00 69.06 165 SER A CA 1
ATOM 1211 C C . SER A 1 165 ? 5.661 -0.959 -0.889 1.00 69.06 165 SER A C 1
ATOM 1213 O O . SER A 1 165 ? 4.986 -1.291 0.091 1.00 69.06 165 SER A O 1
ATOM 1215 N N . ALA A 1 166 ? 6.882 -1.465 -1.096 1.00 74.81 166 ALA A N 1
ATOM 1216 C CA . ALA A 1 166 ? 7.514 -2.447 -0.217 1.00 74.81 166 ALA A CA 1
ATOM 1217 C C . ALA A 1 166 ? 8.047 -1.806 1.069 1.00 74.81 166 ALA A C 1
ATOM 1219 O O . ALA A 1 166 ? 7.870 -2.367 2.154 1.00 74.81 166 ALA A O 1
ATOM 1220 N N . GLU A 1 167 ? 8.665 -0.631 0.961 1.00 76.56 167 GLU A N 1
ATOM 1221 C CA . GLU A 1 167 ? 9.158 0.146 2.093 1.00 76.56 167 GLU A CA 1
ATOM 1222 C C . GLU A 1 167 ? 7.998 0.564 2.996 1.00 76.56 167 GLU A C 1
ATOM 1224 O O . GLU A 1 167 ? 8.031 0.307 4.201 1.00 76.56 167 GLU A O 1
ATOM 1229 N N . ALA A 1 168 ? 6.917 1.078 2.412 1.00 71.94 168 ALA A N 1
ATOM 1230 C CA . ALA A 1 168 ? 5.710 1.413 3.151 1.00 71.94 168 ALA A CA 1
ATOM 1231 C C . ALA A 1 168 ? 5.072 0.211 3.853 1.00 71.94 168 ALA A C 1
ATOM 1233 O O . ALA A 1 168 ? 4.693 0.288 5.024 1.00 71.94 168 ALA A O 1
ATOM 1234 N N . GLY A 1 169 ? 4.970 -0.925 3.155 1.00 78.56 169 GLY A N 1
ATOM 1235 C CA . GLY A 1 169 ? 4.451 -2.160 3.738 1.00 78.56 169 GLY A CA 1
ATOM 1236 C C . GLY A 1 169 ? 5.313 -2.656 4.903 1.00 78.56 169 GLY A C 1
ATOM 1237 O O . GLY A 1 169 ? 4.784 -3.072 5.938 1.00 78.56 169 GLY A O 1
ATOM 1238 N N . SER A 1 170 ? 6.638 -2.575 4.763 1.00 80.69 170 SER A N 1
ATOM 1239 C CA . SER A 1 170 ? 7.597 -2.926 5.814 1.00 80.69 170 SER A CA 1
ATOM 1240 C C . SER A 1 170 ? 7.475 -1.994 7.021 1.00 80.69 170 SER A C 1
ATOM 1242 O O . SER A 1 170 ? 7.352 -2.471 8.152 1.00 80.69 170 SER A O 1
ATOM 1244 N N . MET A 1 171 ? 7.408 -0.680 6.789 1.00 81.44 171 MET A N 1
ATOM 1245 C CA . MET A 1 171 ? 7.246 0.334 7.831 1.00 81.44 171 MET A CA 1
ATOM 1246 C C . MET A 1 171 ? 5.937 0.142 8.599 1.00 81.44 171 MET A C 1
ATOM 1248 O O . MET A 1 171 ? 5.950 0.081 9.828 1.00 81.44 171 MET A O 1
ATOM 1252 N N . LEU A 1 172 ? 4.816 -0.057 7.898 1.00 81.94 172 LEU A N 1
ATOM 1253 C CA . LEU A 1 172 ? 3.525 -0.332 8.528 1.00 81.94 172 LEU A CA 1
ATOM 1254 C C . LEU A 1 172 ? 3.561 -1.642 9.328 1.00 81.94 172 LEU A C 1
ATOM 1256 O O . LEU A 1 172 ? 2.999 -1.724 10.418 1.00 81.94 172 LEU A O 1
ATOM 1260 N N . THR A 1 173 ? 4.245 -2.670 8.822 1.00 84.06 173 THR A N 1
ATOM 1261 C CA . THR A 1 173 ? 4.407 -3.945 9.535 1.00 84.06 173 THR A CA 1
ATOM 1262 C C . THR A 1 173 ? 5.231 -3.775 10.811 1.00 84.06 173 THR A C 1
ATOM 1264 O O . THR A 1 173 ? 4.865 -4.322 11.852 1.00 84.06 173 THR A O 1
ATOM 1267 N N . ALA A 1 174 ? 6.324 -3.010 10.758 1.00 84.12 174 ALA A N 1
ATOM 1268 C CA . ALA A 1 174 ? 7.130 -2.679 11.928 1.00 84.12 174 ALA A CA 1
ATOM 1269 C C . ALA A 1 174 ? 6.321 -1.864 12.948 1.00 84.12 174 ALA A C 1
ATOM 1271 O O . ALA A 1 174 ? 6.303 -2.211 14.126 1.00 84.12 174 ALA A O 1
ATOM 1272 N N . PHE A 1 175 ? 5.569 -0.861 12.489 1.00 85.06 175 PHE A N 1
ATOM 1273 C CA . PHE A 1 175 ? 4.698 -0.053 13.338 1.00 85.06 175 PHE A CA 1
ATOM 1274 C C . PHE A 1 175 ? 3.620 -0.895 14.031 1.00 85.06 175 PHE A C 1
ATOM 1276 O O . PHE A 1 175 ? 3.457 -0.807 15.242 1.00 85.06 175 PHE A O 1
ATOM 1283 N N . ARG A 1 176 ? 2.949 -1.797 13.307 1.00 87.00 176 ARG A N 1
ATOM 1284 C CA . ARG A 1 176 ? 1.972 -2.734 13.894 1.00 87.00 176 ARG A CA 1
ATOM 1285 C C . ARG A 1 176 ? 2.606 -3.678 14.913 1.00 87.00 176 ARG A C 1
ATOM 1287 O O . ARG A 1 176 ? 2.015 -3.967 15.945 1.00 87.00 176 ARG A O 1
ATOM 1294 N N . ARG A 1 177 ? 3.835 -4.147 14.671 1.00 87.81 177 ARG A N 1
ATOM 1295 C CA . ARG A 1 177 ? 4.571 -4.940 15.673 1.00 87.81 177 ARG A CA 1
ATOM 1296 C C . ARG A 1 177 ? 4.842 -4.142 16.946 1.00 87.81 177 ARG A C 1
ATOM 1298 O O . ARG A 1 177 ? 4.706 -4.708 18.024 1.00 87.81 177 ARG A O 1
ATOM 1305 N N . LEU A 1 178 ? 5.188 -2.860 16.824 1.00 87.25 178 LEU A N 1
ATOM 1306 C CA . LEU A 1 178 ? 5.360 -1.973 17.975 1.00 87.25 178 LEU A CA 1
ATOM 1307 C C . LEU A 1 178 ? 4.031 -1.741 18.702 1.00 87.25 178 LEU A C 1
ATOM 1309 O O . LEU A 1 178 ? 3.979 -1.901 19.918 1.00 87.25 178 LEU A O 1
ATOM 1313 N N . LEU A 1 179 ? 2.948 -1.456 17.970 1.00 87.88 179 LEU A N 1
ATOM 1314 C CA . LEU A 1 179 ? 1.615 -1.270 18.549 1.00 87.88 179 LEU A CA 1
ATOM 1315 C C . LEU A 1 179 ? 1.139 -2.501 19.314 1.00 87.88 179 LEU A C 1
ATOM 1317 O O . LEU A 1 179 ? 0.618 -2.350 20.407 1.00 87.88 179 LEU A O 1
ATOM 1321 N N . ARG A 1 180 ? 1.385 -3.718 18.821 1.00 88.94 180 ARG A N 1
ATOM 1322 C CA . ARG A 1 180 ? 1.054 -4.954 19.557 1.00 88.94 180 ARG A CA 1
ATOM 1323 C C . ARG A 1 180 ? 1.794 -5.114 20.884 1.00 88.94 180 ARG A C 1
ATOM 1325 O O . ARG A 1 180 ? 1.377 -5.922 21.703 1.00 88.94 180 ARG A O 1
ATOM 1332 N N . GLY A 1 181 ? 2.904 -4.403 21.081 1.00 90.50 181 GLY A N 1
ATOM 1333 C CA . GLY A 1 181 ? 3.604 -4.363 22.364 1.00 90.50 181 GLY A CA 1
ATOM 1334 C C . GLY A 1 181 ? 3.015 -3.357 23.357 1.00 90.50 181 GLY A C 1
ATOM 1335 O O . GLY A 1 181 ? 3.305 -3.456 24.545 1.00 90.50 181 GLY A O 1
ATOM 1336 N N . VAL A 1 182 ? 2.219 -2.390 22.886 1.00 91.94 182 VAL A N 1
ATOM 1337 C CA . VAL A 1 182 ? 1.735 -1.240 23.677 1.00 91.94 182 VAL A CA 1
ATOM 1338 C C . VAL A 1 182 ? 0.207 -1.218 23.814 1.00 91.94 182 VAL A C 1
ATOM 1340 O O . VAL A 1 182 ? -0.321 -0.690 24.791 1.00 91.94 182 VAL A O 1
ATOM 1343 N N . CYS A 1 183 ? -0.503 -1.783 22.841 1.00 95.31 183 CYS A N 1
ATOM 1344 C CA . CYS A 1 183 ? -1.952 -1.781 22.704 1.00 95.31 183 CYS A CA 1
ATOM 1345 C C . CYS A 1 183 ? -2.485 -3.218 22.652 1.00 95.31 183 CYS A C 1
ATOM 1347 O O . CYS A 1 183 ? -1.846 -4.112 22.096 1.00 95.31 183 CYS A O 1
ATOM 1349 N N . ASP A 1 184 ? -3.697 -3.416 23.164 1.00 96.38 184 ASP A N 1
ATOM 1350 C CA . ASP A 1 184 ? -4.360 -4.724 23.223 1.00 96.38 184 ASP A CA 1
ATOM 1351 C C . ASP A 1 184 ? -4.940 -5.149 21.864 1.00 96.38 184 ASP A C 1
ATOM 1353 O O . ASP A 1 184 ? -5.139 -6.336 21.588 1.00 96.38 184 ASP A O 1
ATOM 1357 N N . GLY A 1 185 ? -5.191 -4.188 20.970 1.00 95.50 185 GLY A N 1
ATOM 1358 C CA . GLY A 1 185 ? -5.681 -4.455 19.625 1.00 95.50 185 GLY A CA 1
ATOM 1359 C C . GLY A 1 185 ? -5.366 -3.362 18.611 1.00 95.50 185 GLY A C 1
ATOM 1360 O O . GLY A 1 185 ? -5.018 -2.233 18.939 1.00 95.50 185 GLY A O 1
ATOM 1361 N N . GLU A 1 186 ? -5.513 -3.715 17.338 1.00 96.00 186 GLU A N 1
ATOM 1362 C CA . GLU A 1 186 ? -5.341 -2.807 16.205 1.00 96.00 186 GLU A CA 1
ATOM 1363 C C . GLU A 1 186 ? -6.348 -3.157 15.105 1.00 96.00 186 GLU A C 1
ATOM 1365 O O . GLU A 1 186 ? -6.668 -4.331 14.879 1.00 96.00 186 GLU A O 1
ATOM 1370 N N . VAL A 1 187 ? -6.836 -2.142 14.398 1.00 96.31 187 VAL A N 1
ATOM 1371 C CA . VAL A 1 187 ? -7.807 -2.282 13.313 1.00 96.31 187 VAL A CA 1
ATOM 1372 C C . VAL A 1 187 ? -7.401 -1.359 12.174 1.00 96.31 187 VAL A C 1
ATOM 1374 O O . VAL A 1 187 ? -7.184 -0.168 12.376 1.00 96.31 187 VAL A O 1
ATOM 1377 N N . LEU A 1 188 ? -7.295 -1.915 10.969 1.00 94.94 188 LEU A N 1
ATOM 1378 C CA . LEU A 1 188 ? -7.093 -1.128 9.759 1.00 94.94 188 LEU A CA 1
ATOM 1379 C C . LEU A 1 188 ? -8.459 -0.836 9.140 1.00 94.94 188 LEU A C 1
ATOM 1381 O O . LEU A 1 188 ? -9.249 -1.759 8.947 1.00 94.94 188 LEU A O 1
ATOM 1385 N N . LEU A 1 189 ? -8.721 0.425 8.831 1.00 96.12 189 LEU A N 1
ATOM 1386 C CA . LEU A 1 189 ? -9.950 0.900 8.214 1.00 96.12 189 LEU A CA 1
ATOM 1387 C C . LEU A 1 189 ? -9.651 1.515 6.846 1.00 96.12 189 LEU A C 1
ATOM 1389 O O . LEU A 1 189 ? -8.582 2.093 6.640 1.00 96.12 189 LEU A O 1
ATOM 1393 N N . ASP A 1 190 ? -10.593 1.392 5.919 1.00 94.69 190 ASP A N 1
ATOM 1394 C CA . ASP A 1 190 ? -10.562 2.118 4.647 1.00 94.69 190 ASP A CA 1
ATOM 1395 C C . ASP A 1 190 ? -11.157 3.533 4.764 1.00 94.69 190 ASP A C 1
ATOM 1397 O O . ASP A 1 190 ? -11.544 3.989 5.843 1.00 94.69 190 ASP A O 1
ATOM 1401 N N . SER A 1 191 ? -11.250 4.231 3.630 1.00 93.88 191 SER A N 1
ATOM 1402 C CA . SER A 1 191 ? -11.813 5.581 3.522 1.00 93.88 191 SER A CA 1
ATOM 1403 C C . SER A 1 191 ? -13.298 5.664 3.900 1.00 93.88 191 SER A C 1
ATOM 1405 O O . SER A 1 191 ? -13.793 6.748 4.202 1.00 93.88 191 SER A O 1
ATOM 1407 N N . GLN A 1 192 ? -14.010 4.533 3.918 1.00 96.31 192 GLN A N 1
ATOM 1408 C CA . GLN A 1 192 ? -15.409 4.414 4.335 1.00 96.31 192 GLN A CA 1
ATOM 1409 C C . GLN A 1 192 ? -15.550 3.906 5.779 1.00 96.31 192 GLN A C 1
ATOM 1411 O O . GLN A 1 192 ? -16.643 3.502 6.180 1.00 96.31 192 GLN A O 1
ATOM 1416 N N . MET A 1 193 ? -14.460 3.892 6.553 1.00 97.00 193 MET A N 1
ATOM 1417 C CA . MET A 1 193 ? -14.409 3.374 7.924 1.00 97.00 193 MET A CA 1
ATOM 1418 C C . MET A 1 193 ? -14.795 1.893 8.039 1.00 97.00 193 MET A C 1
ATOM 1420 O O . MET A 1 193 ? -15.263 1.436 9.088 1.00 97.00 193 MET A O 1
ATOM 1424 N N . ARG A 1 194 ? -14.606 1.109 6.972 1.00 97.69 194 ARG A N 1
ATOM 1425 C CA . ARG A 1 194 ? -14.834 -0.338 6.994 1.00 97.69 194 ARG A CA 1
ATOM 1426 C C . ARG A 1 194 ? -13.557 -1.076 7.343 1.00 97.69 194 ARG A C 1
ATOM 1428 O O . ARG A 1 194 ? -12.465 -0.710 6.922 1.00 97.69 194 ARG A O 1
ATOM 1435 N N . ILE A 1 195 ? -13.717 -2.164 8.084 1.00 97.50 195 ILE A N 1
ATOM 1436 C CA . ILE A 1 195 ? -12.615 -2.983 8.578 1.00 97.50 195 ILE A CA 1
ATOM 1437 C C . ILE A 1 195 ? -11.941 -3.741 7.430 1.00 97.50 195 ILE A C 1
ATOM 1439 O O . ILE A 1 195 ? -12.558 -4.551 6.732 1.00 97.50 195 ILE A O 1
ATOM 1443 N N . GLN A 1 196 ? -10.637 -3.536 7.292 1.00 95.00 196 GLN A N 1
ATOM 1444 C CA . GLN A 1 196 ? -9.775 -4.203 6.327 1.00 95.00 196 GLN A CA 1
ATOM 1445 C C . GLN A 1 196 ? -9.006 -5.352 7.002 1.00 95.00 196 GLN A C 1
ATOM 1447 O O . GLN A 1 196 ? -8.341 -5.171 8.023 1.00 95.00 196 GLN A O 1
ATOM 1452 N N . GLY A 1 197 ? -9.102 -6.555 6.425 1.00 92.69 197 GLY A N 1
ATOM 1453 C CA . GLY A 1 197 ? -8.567 -7.793 7.003 1.00 92.69 197 GLY A CA 1
ATOM 1454 C C . GLY A 1 197 ? -9.393 -8.371 8.163 1.00 92.69 197 GLY A C 1
ATOM 1455 O O . GLY A 1 197 ? -10.507 -7.936 8.441 1.00 92.69 197 GLY A O 1
ATOM 1456 N N . GLU A 1 198 ? -8.837 -9.384 8.835 1.00 94.38 198 GLU A N 1
ATOM 1457 C CA . GLU A 1 198 ? -9.448 -10.057 9.993 1.00 94.38 198 GLU A CA 1
ATOM 1458 C C . GLU A 1 198 ? -8.741 -9.638 11.300 1.00 94.38 198 GLU A C 1
ATOM 1460 O O . GLU A 1 198 ? -7.685 -10.191 11.632 1.00 94.38 198 GLU A O 1
ATOM 1465 N N . PRO A 1 199 ? -9.286 -8.670 12.064 1.00 93.50 199 PRO A N 1
ATOM 1466 C CA . PRO A 1 199 ? -8.671 -8.195 13.301 1.00 93.50 199 PRO A CA 1
ATOM 1467 C C . PRO A 1 199 ? -8.960 -9.157 14.464 1.00 93.50 199 PRO A C 1
ATOM 1469 O O . PRO A 1 199 ? -9.916 -8.981 15.217 1.00 93.50 199 PRO A O 1
ATOM 1472 N N . GLN A 1 200 ? -8.125 -10.189 14.624 1.00 95.38 200 GLN A N 1
ATOM 1473 C CA . GLN A 1 200 ? -8.308 -11.220 15.660 1.00 95.38 200 GLN A CA 1
ATOM 1474 C C . GLN A 1 200 ? -8.391 -10.640 17.083 1.00 95.38 200 GLN A C 1
ATOM 1476 O O . GLN A 1 200 ? -9.230 -11.079 17.865 1.00 95.38 200 GLN A O 1
ATOM 1481 N N . CYS A 1 201 ? -7.591 -9.614 17.399 1.00 95.00 201 CYS A N 1
ATOM 1482 C CA . CYS A 1 201 ? -7.634 -8.953 18.707 1.00 95.00 201 CYS A CA 1
ATOM 1483 C C . CYS A 1 201 ? -8.992 -8.292 18.972 1.00 95.00 201 CYS A C 1
ATOM 1485 O O . CYS A 1 201 ? -9.579 -8.509 20.025 1.00 95.00 201 CYS A O 1
ATOM 1487 N N . LEU A 1 202 ? -9.539 -7.559 17.992 1.00 96.56 202 LEU A N 1
ATOM 1488 C CA . LEU A 1 202 ? -10.862 -6.936 18.118 1.00 96.56 202 LEU A CA 1
ATOM 1489 C C . LEU A 1 202 ? -11.962 -7.993 18.292 1.00 96.56 202 LEU A C 1
ATOM 1491 O O . LEU A 1 202 ? -12.862 -7.820 19.108 1.00 96.56 202 LEU A O 1
ATOM 1495 N N . LYS A 1 203 ? -11.886 -9.109 17.554 1.00 97.19 203 LYS A N 1
ATOM 1496 C CA . LYS A 1 203 ? -12.837 -10.225 17.696 1.00 97.19 203 LYS A CA 1
ATOM 1497 C C . LYS A 1 203 ? -12.816 -10.804 19.104 1.00 97.19 203 LYS A C 1
ATOM 1499 O O . LYS A 1 203 ? -13.879 -11.049 19.667 1.00 97.19 203 LYS A O 1
ATOM 1504 N N . HIS A 1 204 ? -11.622 -11.009 19.657 1.00 96.81 204 HIS A N 1
ATOM 1505 C CA . HIS A 1 204 ? -11.453 -11.535 21.005 1.00 96.81 204 HIS A CA 1
ATOM 1506 C C . HIS A 1 204 ? -11.977 -10.555 22.059 1.00 96.81 204 HIS A C 1
ATOM 1508 O O . HIS A 1 204 ? -12.818 -10.936 22.868 1.00 96.81 204 HIS A O 1
ATOM 1514 N N . MET A 1 205 ? -11.564 -9.288 21.967 1.00 95.62 205 MET A N 1
ATOM 1515 C CA . MET A 1 205 ? -11.992 -8.201 22.851 1.00 95.62 205 MET A CA 1
ATOM 1516 C C . MET A 1 205 ? -13.520 -8.065 22.887 1.00 95.62 205 MET A C 1
ATOM 1518 O O . MET A 1 205 ? -14.113 -7.947 23.950 1.00 95.62 205 MET A O 1
ATOM 1522 N N . LEU A 1 206 ? -14.182 -8.156 21.731 1.00 96.69 206 LEU A N 1
ATOM 1523 C CA . LEU A 1 206 ? -15.637 -8.014 21.617 1.00 96.69 206 LEU A CA 1
ATOM 1524 C C . LEU A 1 206 ? -16.418 -9.332 21.731 1.00 96.69 206 LEU A C 1
ATOM 1526 O O . LEU A 1 206 ? -17.640 -9.334 21.567 1.00 96.69 206 LEU A O 1
ATOM 1530 N N . MET A 1 207 ? -15.739 -10.458 21.964 1.00 96.69 207 MET A N 1
ATOM 1531 C CA . MET A 1 207 ? -16.333 -11.801 21.972 1.00 96.69 207 MET A CA 1
ATOM 1532 C C . MET A 1 207 ? -17.144 -12.133 20.698 1.00 96.69 207 MET A C 1
ATOM 1534 O O . MET A 1 207 ? -18.157 -12.832 20.746 1.00 96.69 207 MET A O 1
ATOM 1538 N N . ILE A 1 208 ? -16.710 -11.641 19.531 1.00 97.06 208 ILE A N 1
ATOM 1539 C CA . ILE A 1 208 ? -17.400 -11.842 18.248 1.00 97.06 208 ILE A CA 1
ATOM 1540 C C . ILE A 1 208 ? -16.766 -13.002 17.475 1.00 97.06 208 ILE A C 1
ATOM 1542 O O . ILE A 1 208 ? -15.606 -12.946 17.071 1.00 97.06 208 ILE A O 1
ATOM 1546 N N . SER A 1 209 ? -17.558 -14.029 17.161 1.00 96.81 209 SER A N 1
ATOM 1547 C CA . SER A 1 209 ? -17.117 -15.166 16.335 1.00 96.81 209 SER A CA 1
ATOM 1548 C C . SER A 1 209 ? -17.183 -14.893 14.825 1.00 96.81 209 SER A C 1
ATOM 1550 O O . SER A 1 209 ? -16.416 -15.460 14.045 1.00 96.81 209 SER A O 1
ATOM 1552 N N . THR A 1 210 ? -18.079 -14.003 14.386 1.00 97.12 210 THR A N 1
ATOM 1553 C CA . THR A 1 210 ? -18.296 -13.712 12.957 1.00 97.12 210 THR A CA 1
ATOM 1554 C C . THR A 1 210 ? -17.150 -12.917 12.334 1.00 97.12 210 THR A C 1
ATOM 1556 O O . THR A 1 210 ? -16.519 -12.109 13.009 1.00 97.12 210 THR A O 1
ATOM 1559 N N . ALA A 1 211 ? -16.907 -13.101 11.033 1.00 97.19 211 ALA A N 1
ATOM 1560 C CA . ALA A 1 211 ? -15.973 -12.275 10.264 1.00 97.19 211 ALA A CA 1
ATOM 1561 C C . ALA A 1 211 ? -16.301 -10.778 10.407 1.00 97.19 211 ALA A C 1
ATOM 1563 O O . ALA A 1 211 ? -17.477 -10.385 10.405 1.00 97.19 211 ALA A O 1
ATOM 1564 N N . LEU A 1 212 ? -15.260 -9.957 10.566 1.00 97.62 212 LEU A N 1
ATOM 1565 C CA . LEU A 1 212 ? -15.391 -8.502 10.716 1.00 97.62 212 LEU A CA 1
ATOM 1566 C C . LEU A 1 212 ? -15.008 -7.742 9.446 1.00 97.62 212 LEU A C 1
ATOM 1568 O O . LEU A 1 212 ? -15.378 -6.578 9.311 1.00 97.62 212 LEU A O 1
ATOM 1572 N N . HIS A 1 213 ? -14.329 -8.398 8.504 1.00 97.25 213 HIS A N 1
ATOM 1573 C CA . HIS A 1 213 ? -13.916 -7.782 7.252 1.00 97.25 213 HIS A CA 1
ATOM 1574 C C . HIS A 1 213 ? -15.100 -7.162 6.486 1.00 97.25 213 HIS A C 1
ATOM 1576 O O . HIS A 1 213 ? -16.155 -7.779 6.326 1.00 97.25 213 HIS A O 1
ATOM 1582 N N . GLY A 1 214 ? -14.927 -5.921 6.027 1.00 97.25 214 GLY A N 1
ATOM 1583 C CA . GLY A 1 214 ? -15.907 -5.163 5.248 1.00 97.25 214 GLY A CA 1
ATOM 1584 C C . GLY A 1 214 ? -17.054 -4.546 6.057 1.00 97.25 214 GLY A C 1
ATOM 1585 O O . GLY A 1 214 ? -17.850 -3.793 5.487 1.00 97.25 214 GLY A O 1
ATOM 1586 N N . LYS A 1 215 ? -17.152 -4.822 7.366 1.00 98.19 215 LYS A N 1
ATOM 1587 C CA . LYS A 1 215 ? -18.134 -4.180 8.254 1.00 98.19 215 LYS A CA 1
ATOM 1588 C C . LYS A 1 215 ? -17.669 -2.776 8.640 1.00 98.19 215 LYS A C 1
ATOM 1590 O O . LYS A 1 215 ? -16.476 -2.560 8.834 1.00 98.19 215 LYS A O 1
ATOM 1595 N N . SER A 1 216 ? -18.613 -1.844 8.784 1.00 97.94 216 SER A N 1
ATOM 1596 C CA . SER A 1 216 ? -18.324 -0.512 9.334 1.00 97.94 216 SER A CA 1
ATOM 1597 C C . SER A 1 216 ? -17.889 -0.628 10.795 1.00 97.94 216 SER A C 1
ATOM 1599 O O . SER A 1 216 ? -18.549 -1.315 11.579 1.00 97.94 216 SER A O 1
ATOM 1601 N N . PHE A 1 217 ? -16.797 0.046 11.154 1.00 98.31 217 PHE A N 1
ATOM 1602 C CA . PHE A 1 217 ? -16.303 0.099 12.529 1.00 98.31 217 PHE A CA 1
ATOM 1603 C C . PHE A 1 217 ? -17.265 0.849 13.463 1.00 98.31 217 PHE A C 1
ATOM 1605 O O . PHE A 1 217 ? -17.413 0.489 14.628 1.00 98.31 217 PHE A O 1
ATOM 1612 N N . GLU A 1 218 ? -18.005 1.826 12.938 1.00 98.00 218 GLU A N 1
ATOM 1613 C CA . GLU A 1 218 ? -18.983 2.609 13.703 1.00 98.00 218 GLU A CA 1
ATOM 1614 C C . GLU A 1 218 ? -20.125 1.760 14.269 1.00 98.00 218 GLU A C 1
ATOM 1616 O O . GLU A 1 218 ? -20.736 2.131 15.266 1.00 98.00 218 GLU A O 1
ATOM 1621 N N . ASN A 1 219 ? -20.398 0.590 13.682 1.00 97.81 219 ASN A N 1
ATOM 1622 C CA . ASN A 1 219 ? -21.409 -0.335 14.196 1.00 97.81 219 ASN A CA 1
ATOM 1623 C C . ASN A 1 219 ? -21.041 -0.925 15.567 1.00 97.81 219 ASN A C 1
ATOM 1625 O O . ASN A 1 219 ? -21.915 -1.460 16.246 1.00 97.81 219 ASN A O 1
ATOM 1629 N N . PHE A 1 220 ? -19.768 -0.844 15.965 1.00 98.00 220 PHE A N 1
ATOM 1630 C CA . PHE A 1 220 ? -19.293 -1.269 17.281 1.00 98.00 220 PHE A CA 1
ATOM 1631 C C . PHE A 1 220 ? -19.266 -0.114 18.289 1.00 98.00 220 PHE A C 1
ATOM 1633 O O . PHE A 1 220 ? -18.920 -0.341 19.440 1.00 98.00 220 PHE A O 1
ATOM 1640 N N . LEU A 1 221 ? -19.635 1.108 17.896 1.00 97.94 221 LEU A N 1
ATOM 1641 C CA . LEU A 1 221 ? -19.683 2.287 18.763 1.00 97.94 221 LEU A CA 1
ATOM 1642 C C . LEU A 1 221 ? -21.125 2.609 19.174 1.00 97.94 221 LEU A C 1
ATOM 1644 O O . LEU A 1 221 ? -22.074 2.353 18.428 1.00 97.94 221 LEU A O 1
ATOM 1648 N N . GLY A 1 222 ? -21.304 3.196 20.359 1.00 95.88 222 GLY A N 1
ATOM 1649 C CA . GLY A 1 222 ? -22.562 3.861 20.697 1.00 95.88 222 GLY A CA 1
ATOM 1650 C C . GLY A 1 222 ? -22.748 5.159 19.901 1.00 95.88 222 GLY A C 1
ATOM 1651 O O . GLY A 1 222 ? -21.815 5.671 19.285 1.00 95.88 222 GLY A O 1
ATOM 1652 N N . GLU A 1 223 ? -23.979 5.678 19.868 1.00 96.19 223 GLU A N 1
ATOM 1653 C CA . GLU A 1 223 ? -24.324 6.862 19.063 1.00 96.19 223 GLU A CA 1
ATOM 1654 C C . GLU A 1 223 ? -23.526 8.112 19.465 1.00 96.19 223 GLU A C 1
ATOM 1656 O O . GLU A 1 223 ? -23.086 8.868 18.598 1.00 96.19 223 GLU A O 1
ATOM 1661 N N . ASP A 1 224 ? -23.275 8.296 20.763 1.00 95.88 224 ASP A N 1
ATOM 1662 C CA . ASP A 1 224 ? -22.489 9.425 21.266 1.00 95.88 224 ASP A CA 1
ATOM 1663 C C . ASP A 1 224 ? -21.006 9.280 20.883 1.00 95.88 224 ASP A C 1
ATOM 1665 O O . ASP A 1 224 ? -20.352 10.246 20.478 1.00 95.88 224 ASP A O 1
ATOM 1669 N N . GLU A 1 225 ? -20.471 8.057 20.933 1.00 97.38 225 GLU A N 1
ATOM 1670 C CA . GLU A 1 225 ? -19.081 7.766 20.596 1.00 97.38 225 GLU A CA 1
ATOM 1671 C C . GLU A 1 225 ? -18.797 7.859 19.093 1.00 97.38 225 GLU A C 1
ATOM 1673 O O . GLU A 1 225 ? -17.694 8.259 18.719 1.00 97.38 225 GLU A O 1
ATOM 1678 N N . LYS A 1 226 ? -19.777 7.570 18.223 1.00 97.69 226 LYS A N 1
ATOM 1679 C CA . LYS A 1 226 ? -19.637 7.744 16.764 1.00 97.69 226 LYS A CA 1
ATOM 1680 C C . LYS A 1 226 ? -19.240 9.171 16.401 1.00 97.69 226 LYS A C 1
ATOM 1682 O O . LYS A 1 226 ? -18.358 9.375 15.569 1.00 97.69 226 LYS A O 1
ATOM 1687 N N . ARG A 1 227 ? -19.846 10.168 17.055 1.00 97.12 227 ARG A N 1
ATOM 1688 C CA . ARG A 1 227 ? -19.526 11.583 16.816 1.00 97.12 227 ARG A CA 1
ATOM 1689 C C . ARG A 1 227 ? -18.090 11.916 17.223 1.00 97.12 227 ARG A C 1
ATOM 1691 O O . ARG A 1 227 ? -17.392 12.598 16.475 1.00 97.12 227 ARG A O 1
ATOM 1698 N N . ASN A 1 228 ? -17.649 11.417 18.376 1.00 96.12 228 ASN A N 1
ATOM 1699 C CA . ASN A 1 228 ? -16.285 11.632 18.867 1.00 96.12 228 ASN A CA 1
ATOM 1700 C C . ASN A 1 228 ? -15.254 10.930 17.976 1.00 96.12 228 ASN A C 1
ATOM 1702 O O . ASN A 1 228 ? -14.209 11.500 17.671 1.00 96.12 228 ASN A O 1
ATOM 1706 N N . PHE A 1 229 ? -15.572 9.724 17.503 1.00 97.12 229 PHE A N 1
ATOM 1707 C CA . PHE A 1 229 ? -14.748 8.992 16.549 1.00 97.12 229 PHE A CA 1
ATOM 1708 C C . PHE A 1 229 ? -14.633 9.734 15.211 1.00 97.12 229 PHE A C 1
ATOM 1710 O O . PHE A 1 229 ? -13.529 9.939 14.715 1.00 97.12 229 PHE A O 1
ATOM 1717 N N . ALA A 1 230 ? -15.739 10.233 14.655 1.00 96.50 230 ALA A N 1
ATOM 1718 C CA . ALA A 1 230 ? -15.700 11.036 13.433 1.00 96.50 230 ALA A CA 1
ATOM 1719 C C . ALA A 1 230 ? -14.845 12.306 13.603 1.00 96.50 230 ALA A C 1
ATOM 1721 O O . ALA A 1 230 ? -14.090 12.672 12.703 1.00 96.50 230 ALA A O 1
ATOM 1722 N N . GLN A 1 231 ? -14.911 12.955 14.772 1.00 95.31 231 GLN A N 1
ATOM 1723 C CA . GLN A 1 231 ? -14.068 14.108 15.090 1.00 95.31 231 GLN A CA 1
ATOM 1724 C C . GLN A 1 231 ? -12.582 13.731 15.198 1.00 95.31 231 GLN A C 1
ATOM 1726 O O . GLN A 1 231 ? -11.741 14.467 14.681 1.00 95.31 231 GLN A O 1
ATOM 1731 N N . LEU A 1 232 ? -12.265 12.585 15.813 1.00 94.94 232 LEU A N 1
ATOM 1732 C CA . LEU A 1 232 ? -10.910 12.032 15.876 1.00 94.94 232 LEU A CA 1
ATOM 1733 C C . LEU A 1 232 ? -10.329 11.870 14.466 1.00 94.94 232 LEU A C 1
ATOM 1735 O O . LEU A 1 232 ? -9.284 12.445 14.168 1.00 94.94 232 LEU A O 1
ATOM 1739 N N . ILE A 1 233 ? -11.054 11.194 13.572 1.00 95.06 233 ILE A N 1
ATOM 1740 C CA . ILE A 1 233 ? -10.620 10.964 12.186 1.00 95.06 233 ILE A CA 1
ATOM 1741 C C . ILE A 1 233 ? -10.534 12.264 11.370 1.00 95.06 233 ILE A C 1
ATOM 1743 O O . ILE A 1 233 ? -9.642 12.425 10.540 1.00 95.06 233 ILE A O 1
ATOM 1747 N N . ALA A 1 234 ? -11.449 13.213 11.577 1.00 93.69 234 ALA A N 1
ATOM 1748 C CA . ALA A 1 234 ? -11.406 14.494 10.872 1.00 93.69 234 ALA A CA 1
ATOM 1749 C C . ALA A 1 234 ? -10.197 15.343 11.299 1.00 93.69 234 ALA A C 1
ATOM 1751 O O . ALA A 1 234 ? -9.613 16.049 10.480 1.00 93.69 234 ALA A O 1
ATOM 1752 N N . SER A 1 235 ? -9.810 15.265 12.575 1.00 91.12 235 SER A N 1
ATOM 1753 C CA . SER A 1 235 ? -8.721 16.069 13.133 1.00 91.12 235 SER A CA 1
ATOM 1754 C C . SER A 1 235 ? -7.328 15.642 12.665 1.00 91.12 235 SER A C 1
ATOM 1756 O O . SER A 1 235 ? -6.429 16.477 12.610 1.00 91.12 235 SER A O 1
ATOM 1758 N N . SER A 1 236 ? -7.152 14.376 12.284 1.00 86.12 236 SER A N 1
ATOM 1759 C CA . SER A 1 236 ? -5.862 13.828 11.855 1.00 86.12 236 SER A CA 1
ATOM 1760 C C . SER A 1 236 ? -5.452 14.224 10.435 1.00 86.12 236 SER A C 1
ATOM 1762 O O . SER A 1 236 ? -4.309 14.008 10.056 1.00 86.12 236 SER A O 1
ATOM 1764 N N . GLY A 1 237 ? -6.389 14.722 9.620 1.00 83.44 237 GLY A N 1
ATOM 1765 C CA . GLY A 1 237 ? -6.141 15.041 8.209 1.00 83.44 237 GLY A CA 1
ATOM 1766 C C . GLY A 1 237 ? -5.505 16.413 7.971 1.00 83.44 237 GLY A C 1
ATOM 1767 O O . GLY A 1 237 ? -5.250 16.767 6.822 1.00 83.44 237 GLY A O 1
ATOM 1768 N N . ASP A 1 238 ? -5.297 17.198 9.027 1.00 83.06 238 ASP A N 1
ATOM 1769 C CA . ASP A 1 238 ? -4.739 18.544 8.951 1.00 83.06 238 ASP A CA 1
ATOM 1770 C C . ASP A 1 238 ? -3.215 18.488 9.149 1.00 83.06 238 ASP A C 1
ATOM 1772 O O . ASP A 1 238 ? -2.700 18.721 10.241 1.00 83.06 238 ASP A O 1
ATOM 1776 N N . GLU A 1 239 ? -2.489 18.149 8.076 1.00 71.88 239 GLU A N 1
ATOM 1777 C CA . GLU A 1 239 ? -1.016 18.039 8.056 1.00 71.88 239 GLU A CA 1
ATOM 1778 C C . GLU A 1 239 ? -0.295 19.360 8.391 1.00 71.88 239 GLU A C 1
ATOM 1780 O O . GLU A 1 239 ? 0.920 19.380 8.573 1.00 71.88 239 GLU A O 1
ATOM 1785 N N . SER A 1 240 ? -1.030 20.475 8.488 1.00 75.81 240 SER A N 1
ATOM 1786 C CA . SER A 1 240 ? -0.485 21.793 8.819 1.00 75.81 240 SER A CA 1
ATOM 1787 C C . SER A 1 240 ? -0.112 21.959 10.298 1.00 75.81 240 SER A C 1
ATOM 1789 O O . SER A 1 240 ? 0.548 22.935 10.660 1.00 75.81 240 SER A O 1
ATOM 1791 N N . LYS A 1 241 ? -0.514 21.022 11.167 1.00 70.69 241 LYS A N 1
ATOM 1792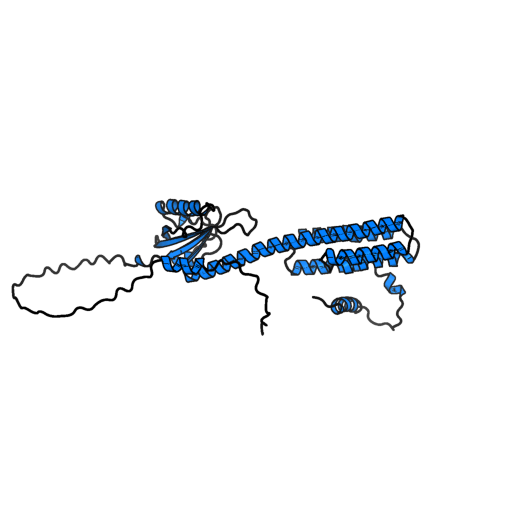 C CA . LYS A 1 241 ? -0.215 21.079 12.601 1.00 70.69 241 LYS A CA 1
ATOM 1793 C C . LYS A 1 241 ? 1.068 20.319 12.907 1.00 70.69 241 LYS A C 1
ATOM 1795 O O . LYS A 1 241 ? 1.080 19.093 12.957 1.00 70.69 241 LYS A O 1
ATOM 1800 N N . GLU A 1 242 ? 2.138 21.075 13.142 1.00 65.62 242 GLU A N 1
ATOM 1801 C CA . GLU A 1 242 ? 3.394 20.578 13.708 1.00 65.62 242 GLU A CA 1
ATOM 1802 C C . GLU A 1 242 ? 3.122 19.637 14.893 1.00 65.62 242 GLU A C 1
ATOM 1804 O O . GLU A 1 242 ? 2.556 20.056 15.900 1.00 65.62 242 GLU A O 1
ATOM 1809 N N . ALA A 1 243 ? 3.503 18.365 14.725 1.00 61.31 243 ALA A N 1
ATOM 1810 C CA . ALA A 1 243 ? 3.687 17.320 15.738 1.00 61.31 243 ALA A CA 1
ATOM 1811 C C . ALA A 1 243 ? 2.844 17.444 17.027 1.00 61.31 243 ALA A C 1
ATOM 1813 O O . ALA A 1 243 ? 3.370 17.359 18.138 1.00 61.31 243 ALA A O 1
ATOM 1814 N N . SER A 1 244 ? 1.525 17.621 16.912 1.00 68.12 244 SER A N 1
ATOM 1815 C CA . SER A 1 244 ? 0.652 17.518 18.080 1.00 68.12 244 SER A CA 1
ATOM 1816 C C . SER A 1 244 ? 0.613 16.067 18.555 1.00 68.12 244 SER A C 1
ATOM 1818 O O . SER A 1 244 ? 0.559 15.151 17.732 1.00 68.12 244 SER A O 1
ATOM 1820 N N . LEU A 1 245 ? 0.623 15.862 19.875 1.00 74.00 245 LEU A N 1
ATOM 1821 C CA . LEU A 1 245 ? 0.487 14.541 20.494 1.00 74.00 245 LEU A CA 1
ATOM 1822 C C . LEU A 1 245 ? -0.671 13.752 19.852 1.00 74.00 245 LEU A C 1
ATOM 1824 O O . LEU A 1 245 ? -1.712 14.350 19.558 1.00 74.00 245 LEU A O 1
ATOM 1828 N N . PRO A 1 246 ? -0.512 12.432 19.636 1.00 74.75 246 PRO A N 1
ATOM 1829 C CA . PRO A 1 246 ? -1.542 11.619 19.002 1.00 74.75 246 PRO A CA 1
ATOM 1830 C C . PRO A 1 246 ? -2.852 11.743 19.780 1.00 74.75 246 PRO A C 1
ATOM 1832 O O . PRO A 1 246 ? -2.895 11.506 20.990 1.00 74.75 246 PRO A O 1
ATOM 1835 N N . LEU A 1 247 ? -3.913 12.151 19.080 1.00 86.31 247 LEU A N 1
ATOM 1836 C CA . LEU A 1 247 ? -5.214 12.364 19.696 1.00 86.31 247 LEU A CA 1
ATOM 1837 C C . LEU A 1 247 ? -5.752 11.019 20.203 1.00 86.31 247 LEU A C 1
ATOM 1839 O O . LEU A 1 247 ? -5.826 10.041 19.457 1.00 86.31 247 LEU A O 1
ATOM 1843 N N . CYS A 1 248 ? -6.111 10.990 21.483 1.00 93.06 248 CYS A N 1
ATOM 1844 C CA . CYS A 1 248 ? -6.699 9.837 22.146 1.00 93.06 248 CYS A CA 1
ATOM 1845 C C . CYS A 1 248 ? -8.166 10.132 22.462 1.00 93.06 248 CYS A C 1
ATOM 1847 O O . CYS A 1 248 ? -8.479 11.174 23.044 1.00 93.06 248 CYS A O 1
ATOM 1849 N N . VAL A 1 249 ? -9.061 9.219 22.092 1.00 95.62 249 VAL A N 1
ATOM 1850 C CA . VAL A 1 249 ? -10.480 9.284 22.457 1.00 95.62 249 VAL A CA 1
ATOM 1851 C C . VAL A 1 249 ? -10.853 8.032 23.227 1.00 95.62 249 VAL A C 1
ATOM 1853 O O . VAL A 1 249 ? -10.693 6.919 22.734 1.00 95.62 249 VAL A O 1
ATOM 1856 N N . ARG A 1 250 ? -11.408 8.219 24.422 1.00 96.38 250 ARG A N 1
ATOM 1857 C CA . ARG A 1 250 ? -12.013 7.132 25.185 1.00 96.38 250 ARG A CA 1
ATOM 1858 C C . ARG A 1 250 ? -13.402 6.828 24.634 1.00 96.38 250 ARG A C 1
ATOM 1860 O O . ARG A 1 250 ? -14.223 7.733 24.485 1.00 96.38 250 ARG A O 1
ATOM 1867 N N . ALA A 1 251 ? -13.668 5.561 24.350 1.00 96.88 251 ALA A N 1
ATOM 1868 C CA . ALA A 1 251 ? -14.935 5.100 23.800 1.00 96.88 251 ALA A CA 1
ATOM 1869 C C . ALA A 1 251 ? -15.350 3.756 24.408 1.00 96.88 251 ALA A C 1
ATOM 1871 O O . ALA A 1 251 ? -14.540 3.024 24.977 1.00 96.88 251 ALA A O 1
ATOM 1872 N N . CYS A 1 252 ? -16.633 3.425 24.288 1.00 97.31 252 CYS A N 1
ATOM 1873 C CA . CYS A 1 252 ? -17.169 2.135 24.691 1.00 97.31 252 CYS A CA 1
ATOM 1874 C C . CYS A 1 252 ? -17.555 1.329 23.448 1.00 97.31 252 CYS A C 1
ATOM 1876 O O . CYS A 1 252 ? -18.480 1.691 22.719 1.00 97.31 252 CYS A O 1
ATOM 1878 N N . LEU A 1 253 ? -16.826 0.242 23.206 1.00 97.56 253 LEU A N 1
ATOM 1879 C CA . LEU A 1 253 ? -17.124 -0.695 22.137 1.00 97.56 253 LEU A CA 1
ATOM 1880 C C . LEU A 1 253 ? -18.208 -1.683 22.569 1.00 97.56 253 LEU A C 1
ATOM 1882 O O . LEU A 1 253 ? -18.193 -2.185 23.693 1.00 97.56 253 LEU A O 1
ATOM 1886 N N . ARG A 1 254 ? -19.123 -1.996 21.652 1.00 97.62 254 ARG A N 1
ATOM 1887 C CA . ARG A 1 254 ? -20.200 -2.974 21.823 1.00 97.62 254 ARG A CA 1
ATOM 1888 C C . ARG A 1 254 ? -19.856 -4.258 21.082 1.00 97.62 254 ARG A C 1
ATOM 1890 O O . ARG A 1 254 ? -19.690 -4.263 19.862 1.00 97.62 254 ARG A O 1
ATOM 1897 N N . GLY A 1 255 ? -19.742 -5.340 21.836 1.00 96.19 255 GLY A N 1
ATOM 1898 C CA . GLY A 1 255 ? -19.481 -6.678 21.337 1.00 96.19 255 GLY A CA 1
ATOM 1899 C C . GLY A 1 255 ? -20.735 -7.531 21.183 1.00 96.19 255 GLY A C 1
ATOM 1900 O O . GLY A 1 255 ? -21.862 -7.037 21.100 1.00 96.19 255 GLY A O 1
ATOM 1901 N N . ALA A 1 256 ? -20.533 -8.846 21.127 1.00 94.81 256 ALA A N 1
ATOM 1902 C CA . ALA A 1 256 ? -21.634 -9.799 21.187 1.00 94.81 256 ALA A CA 1
ATOM 1903 C C . ALA A 1 256 ? -22.310 -9.758 22.570 1.00 94.81 256 ALA A C 1
ATOM 1905 O O . ALA A 1 256 ? -21.674 -9.428 23.566 1.00 94.81 256 ALA A O 1
ATOM 1906 N N . ASN A 1 257 ? -23.595 -10.121 22.642 1.00 93.88 257 ASN A N 1
ATOM 1907 C CA . ASN A 1 257 ? -24.361 -10.203 23.897 1.00 93.88 257 ASN A CA 1
ATOM 1908 C C . ASN A 1 257 ? -24.396 -8.896 24.721 1.00 93.88 257 ASN A C 1
ATOM 1910 O O . ASN A 1 257 ? -24.447 -8.955 25.945 1.00 93.88 257 ASN A O 1
ATOM 1914 N N . ASP A 1 258 ? -24.346 -7.733 24.059 1.00 91.75 258 ASP A N 1
ATOM 1915 C CA . ASP A 1 258 ? -24.269 -6.403 24.698 1.00 91.75 258 ASP A CA 1
ATOM 1916 C C . ASP A 1 258 ? -23.066 -6.235 25.651 1.00 91.75 258 ASP A C 1
ATOM 1918 O O . ASP A 1 258 ? -23.069 -5.376 26.533 1.00 91.75 258 ASP A O 1
ATOM 1922 N N . VAL A 1 259 ? -22.005 -7.035 25.463 1.00 93.44 259 VAL A N 1
ATOM 1923 C CA . VAL A 1 259 ? -20.732 -6.840 26.165 1.00 93.44 259 VAL A CA 1
ATOM 1924 C C . VAL A 1 259 ? -20.173 -5.477 25.779 1.00 93.44 259 VAL A C 1
ATOM 1926 O O . VAL A 1 259 ? -20.064 -5.143 24.598 1.00 93.44 259 VAL A O 1
ATOM 1929 N N . LYS A 1 260 ? -19.817 -4.686 26.787 1.00 95.56 260 LYS A N 1
ATOM 1930 C CA . LYS A 1 260 ? -19.285 -3.336 26.632 1.00 95.56 260 LYS A CA 1
ATOM 1931 C C . LYS A 1 260 ? -17.840 -3.312 27.088 1.00 95.56 260 LYS A C 1
ATOM 1933 O O . LYS A 1 260 ? -17.563 -3.616 28.242 1.00 95.56 260 LYS A O 1
ATOM 1938 N N . VAL A 1 261 ? -16.939 -2.928 26.192 1.00 96.06 261 VAL A N 1
ATOM 1939 C CA . VAL A 1 261 ? -15.506 -2.821 26.481 1.00 96.06 261 VAL A CA 1
ATOM 1940 C C . VAL A 1 261 ? -15.103 -1.363 26.371 1.00 96.06 261 VAL A C 1
ATOM 1942 O O . VAL A 1 261 ? -15.289 -0.743 25.323 1.00 96.06 261 VAL A O 1
ATOM 1945 N N . ARG A 1 262 ? -14.588 -0.785 27.457 1.00 96.81 262 ARG A N 1
ATOM 1946 C CA . ARG A 1 262 ? -14.036 0.570 27.408 1.00 96.81 262 ARG A CA 1
ATOM 1947 C C . ARG A 1 262 ? -12.622 0.514 26.860 1.00 96.81 262 ARG A C 1
ATOM 1949 O O . ARG A 1 262 ? -11.808 -0.280 27.320 1.00 96.81 262 ARG A O 1
ATOM 1956 N N . VAL A 1 263 ? -12.358 1.354 25.870 1.00 97.38 263 VAL A N 1
ATOM 1957 C CA . VAL A 1 263 ? -11.062 1.430 25.209 1.00 97.38 263 VAL A CA 1
ATOM 1958 C C . VAL A 1 263 ? -10.639 2.878 25.030 1.00 97.38 263 VAL A C 1
ATOM 1960 O O . VAL A 1 263 ? -11.460 3.755 24.753 1.00 97.38 263 VAL A O 1
ATOM 1963 N N . ASP A 1 264 ? -9.341 3.104 25.134 1.00 97.06 264 ASP A N 1
ATOM 1964 C CA . ASP A 1 264 ? -8.680 4.299 24.644 1.00 97.06 264 ASP A CA 1
ATOM 1965 C C . ASP A 1 264 ? -8.277 4.050 23.181 1.00 97.06 264 ASP A C 1
ATOM 1967 O O . ASP A 1 264 ? -7.573 3.086 22.858 1.00 97.06 264 ASP A O 1
ATOM 1971 N N . MET A 1 265 ? -8.791 4.889 22.281 1.00 97.12 265 MET A N 1
ATOM 1972 C CA . MET A 1 265 ? -8.571 4.799 20.841 1.00 97.12 265 MET A CA 1
ATOM 1973 C C . MET A 1 265 ? -7.528 5.811 20.398 1.00 97.12 265 MET A C 1
ATOM 1975 O O . MET A 1 265 ? -7.693 7.014 20.603 1.00 97.12 265 MET A O 1
ATOM 1979 N N . PHE A 1 266 ? -6.506 5.318 19.710 1.00 95.25 266 PHE A N 1
ATOM 1980 C CA . PHE A 1 266 ? -5.492 6.134 19.058 1.00 95.25 266 PHE A CA 1
ATOM 1981 C C . PHE A 1 266 ? -5.645 5.990 17.552 1.00 95.25 266 PHE A C 1
ATOM 1983 O O . PHE A 1 266 ? -5.838 4.883 17.044 1.00 95.25 266 PHE A O 1
ATOM 1990 N N . HIS A 1 267 ? -5.546 7.100 16.832 1.00 94.31 267 HIS A N 1
ATOM 1991 C CA . HIS A 1 267 ? -5.701 7.118 15.384 1.00 94.31 267 HIS A CA 1
ATOM 1992 C C . HIS A 1 267 ? -4.435 7.624 14.697 1.00 94.31 267 HIS A C 1
ATOM 1994 O O . HIS A 1 267 ? -3.832 8.607 15.121 1.00 94.31 267 HIS A O 1
ATOM 2000 N N . VAL A 1 268 ? -4.054 6.941 13.617 1.00 90.81 268 VAL A N 1
ATOM 2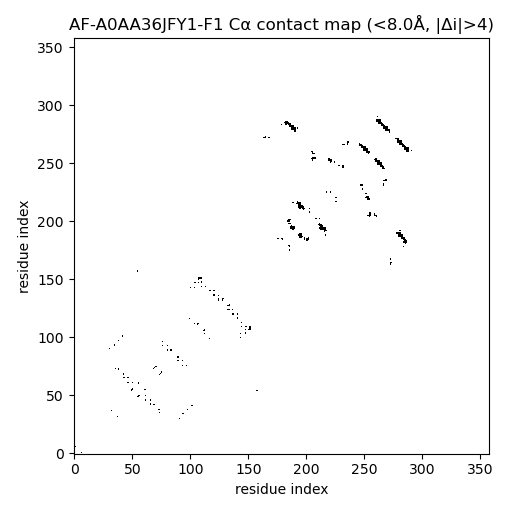001 C CA . VAL A 1 268 ? -3.021 7.383 12.681 1.00 90.81 268 VAL A CA 1
ATOM 2002 C C . VAL A 1 268 ? -3.549 7.214 11.262 1.00 90.81 268 VAL A C 1
ATOM 2004 O O . VAL A 1 268 ? -4.041 6.148 10.878 1.00 90.81 268 VAL A O 1
ATOM 2007 N N . GLN A 1 269 ? -3.452 8.269 10.458 1.00 91.50 269 GLN A N 1
ATOM 2008 C CA . GLN A 1 269 ? -3.698 8.159 9.027 1.00 91.50 269 GLN A CA 1
ATOM 2009 C C . GLN A 1 269 ? -2.495 7.478 8.372 1.00 91.50 269 GLN A C 1
ATOM 2011 O O . GLN A 1 269 ? -1.362 7.913 8.550 1.00 91.50 269 GLN A O 1
ATOM 2016 N N . VAL A 1 270 ? -2.735 6.401 7.627 1.00 88.56 270 VAL A N 1
ATOM 2017 C CA . VAL A 1 270 ? -1.681 5.722 6.873 1.00 88.56 270 VAL A CA 1
ATOM 2018 C C . VAL A 1 270 ? -1.518 6.470 5.549 1.00 88.56 270 VAL A C 1
ATOM 2020 O O . VAL A 1 270 ? -2.501 6.573 4.802 1.00 88.56 270 VAL A O 1
ATOM 2023 N N . PRO A 1 271 ? -0.325 7.012 5.245 1.00 81.62 271 PRO A N 1
ATOM 2024 C CA . PRO A 1 271 ? -0.092 7.703 3.984 1.00 81.62 271 PRO A CA 1
ATOM 2025 C C . PRO A 1 271 ? -0.415 6.814 2.776 1.00 81.62 271 PRO A C 1
ATOM 2027 O O . PRO A 1 271 ? -0.386 5.582 2.849 1.00 81.62 271 PRO A O 1
ATOM 2030 N N . GLN A 1 272 ? -0.777 7.443 1.658 1.00 75.38 272 GLN A N 1
ATOM 2031 C CA . GLN A 1 272 ? -1.161 6.751 0.426 1.00 75.38 272 GLN A CA 1
ATOM 2032 C C . GLN A 1 272 ? 0.046 6.049 -0.205 1.00 75.38 272 GLN A C 1
ATOM 2034 O O . GLN A 1 272 ? 0.680 6.574 -1.110 1.00 75.38 272 GLN A O 1
ATOM 2039 N N . TYR A 1 273 ? 0.346 4.836 0.243 1.00 64.56 273 TYR A N 1
ATOM 2040 C CA . TYR A 1 273 ? 1.485 4.076 -0.272 1.00 64.56 273 TYR A CA 1
ATOM 2041 C C . TYR A 1 273 ? 1.132 3.059 -1.366 1.00 64.56 273 TYR A C 1
ATOM 2043 O O . TYR A 1 273 ? 2.013 2.435 -1.950 1.00 64.56 273 TYR A O 1
ATOM 2051 N N . TRP A 1 274 ? -0.160 2.862 -1.655 1.00 61.00 274 TRP A N 1
ATOM 2052 C CA . TRP A 1 274 ? -0.629 1.823 -2.586 1.00 61.00 274 TRP A CA 1
ATOM 2053 C C . TRP A 1 274 ? -1.121 2.339 -3.939 1.00 61.00 274 TRP A C 1
ATOM 2055 O O . TRP A 1 274 ? -1.752 1.586 -4.678 1.00 61.00 274 TRP A O 1
ATOM 2065 N N . GLY A 1 275 ? -0.878 3.611 -4.273 1.00 61.47 275 GLY A N 1
ATOM 2066 C CA . GLY A 1 275 ? -1.270 4.201 -5.564 1.00 61.47 275 GLY A CA 1
ATOM 2067 C C . GLY A 1 275 ? -2.781 4.199 -5.856 1.00 61.47 275 GLY A C 1
ATOM 2068 O O . GLY A 1 275 ? -3.203 4.666 -6.907 1.00 61.47 275 GLY A O 1
ATOM 2069 N N . ALA A 1 276 ? -3.607 3.692 -4.937 1.00 64.19 276 ALA A N 1
ATOM 2070 C CA . ALA A 1 276 ? -5.039 3.493 -5.126 1.00 64.19 276 ALA A CA 1
ATOM 2071 C C . ALA A 1 276 ? -5.875 4.750 -4.832 1.00 64.19 276 ALA A C 1
ATOM 2073 O O . ALA A 1 276 ? -7.094 4.692 -4.901 1.00 64.19 276 ALA A O 1
ATOM 2074 N N . GLY A 1 277 ? -5.260 5.882 -4.476 1.00 76.44 277 GLY A N 1
ATOM 2075 C CA . GLY A 1 277 ? -5.975 7.118 -4.125 1.00 76.44 277 GLY A CA 1
ATOM 2076 C C . GLY A 1 277 ? -6.808 7.040 -2.835 1.00 76.44 277 GLY A C 1
ATOM 2077 O O . GLY A 1 277 ? -7.215 8.073 -2.305 1.00 76.44 277 GLY A O 1
ATOM 2078 N N . ASP A 1 278 ? -7.012 5.850 -2.275 1.00 85.38 278 ASP A N 1
ATOM 2079 C CA . ASP A 1 278 ? -7.753 5.659 -1.037 1.00 85.38 278 ASP A CA 1
ATOM 2080 C C . ASP A 1 278 ? -6.877 5.897 0.195 1.00 85.38 278 ASP A C 1
ATOM 2082 O O . ASP A 1 278 ? -5.718 5.482 0.272 1.00 85.38 278 ASP A O 1
ATOM 2086 N N . ARG A 1 279 ? -7.454 6.590 1.178 1.00 89.75 279 ARG A N 1
ATOM 2087 C CA . ARG A 1 279 ? -6.850 6.822 2.492 1.00 89.75 279 ARG A CA 1
ATOM 2088 C C . ARG A 1 279 ? -7.189 5.650 3.405 1.00 89.75 279 ARG A C 1
ATOM 2090 O O . ARG A 1 279 ? -8.340 5.224 3.452 1.00 89.75 279 ARG A O 1
ATOM 2097 N N . TYR A 1 280 ? -6.196 5.164 4.139 1.00 92.31 280 TYR A N 1
ATOM 2098 C CA . TYR A 1 280 ? -6.388 4.142 5.162 1.00 92.31 280 TYR A CA 1
ATOM 2099 C C . TYR A 1 280 ? -6.183 4.750 6.546 1.00 92.31 280 TYR A C 1
ATOM 2101 O O . TYR A 1 280 ? -5.370 5.656 6.738 1.00 92.31 280 TYR A O 1
ATOM 2109 N N . HIS A 1 281 ? -6.915 4.231 7.521 1.00 93.88 281 HIS A N 1
ATOM 2110 C CA . HIS A 1 281 ? -6.877 4.692 8.901 1.00 93.88 281 HIS A CA 1
ATOM 2111 C C . HIS A 1 281 ? -6.495 3.515 9.789 1.00 93.88 281 HIS A C 1
ATOM 2113 O O . HIS A 1 281 ? -7.169 2.488 9.794 1.00 93.88 281 HIS A O 1
ATOM 2119 N N . LEU A 1 282 ? -5.400 3.639 10.530 1.00 94.25 282 LEU A N 1
ATOM 2120 C CA . LEU A 1 282 ? -5.006 2.650 11.521 1.00 94.25 282 LEU A CA 1
ATOM 2121 C C . LEU A 1 282 ? -5.487 3.127 12.889 1.00 94.25 282 LEU A C 1
ATOM 2123 O O . LEU A 1 282 ? -5.129 4.216 13.336 1.00 94.25 282 LEU A O 1
ATOM 2127 N N . VAL A 1 283 ? -6.315 2.311 13.533 1.00 96.31 283 VAL A N 1
ATOM 2128 C CA . VAL A 1 283 ? -6.843 2.569 14.872 1.00 96.31 283 VAL A CA 1
ATOM 2129 C C . VAL A 1 283 ? -6.229 1.559 15.830 1.00 96.31 283 VAL A C 1
ATOM 2131 O O . VAL A 1 283 ? -6.415 0.352 15.665 1.00 96.31 283 VAL A O 1
ATOM 2134 N N . ALA A 1 284 ? -5.485 2.046 16.818 1.00 96.56 284 ALA A N 1
ATOM 2135 C CA . ALA A 1 284 ? -4.969 1.235 17.912 1.00 96.56 284 ALA A CA 1
ATOM 2136 C C . ALA A 1 284 ? -5.912 1.339 19.114 1.00 96.56 284 ALA A C 1
ATOM 2138 O O . ALA A 1 284 ? -6.440 2.412 19.410 1.00 96.56 284 ALA A O 1
ATOM 2139 N N . LEU A 1 285 ? -6.137 0.212 19.780 1.00 97.56 285 LEU A N 1
ATOM 2140 C CA . LEU A 1 285 ? -7.094 0.061 20.867 1.00 97.56 285 LEU A CA 1
ATOM 2141 C C . LEU A 1 285 ? -6.351 -0.410 22.108 1.00 97.56 285 LEU A C 1
ATOM 2143 O O . LEU A 1 285 ? -5.687 -1.448 22.075 1.00 97.56 285 LEU A O 1
ATOM 2147 N N . ARG A 1 286 ? -6.487 0.337 23.198 1.00 96.94 286 ARG A N 1
ATOM 2148 C CA . ARG A 1 286 ? -6.007 -0.060 24.519 1.00 96.94 286 ARG A CA 1
ATOM 2149 C C . ARG A 1 286 ? -7.198 -0.226 25.449 1.00 96.94 286 ARG A C 1
ATOM 2151 O O . ARG A 1 286 ? -7.998 0.694 25.568 1.00 96.94 286 ARG A O 1
ATOM 2158 N N . GLU A 1 287 ? -7.334 -1.385 26.069 1.00 96.56 287 GLU A N 1
ATOM 2159 C CA . GLU A 1 287 ? -8.402 -1.668 27.022 1.00 96.56 287 GLU A CA 1
ATOM 2160 C C . GLU A 1 287 ? -8.192 -0.867 28.315 1.00 96.56 287 GLU A C 1
ATOM 2162 O O . GLU A 1 287 ? -7.082 -0.779 28.849 1.00 96.56 287 GLU A O 1
ATOM 2167 N N . ASP A 1 288 ? -9.264 -0.248 28.810 1.00 94.94 288 ASP A N 1
ATOM 2168 C CA . ASP A 1 288 ? -9.234 0.541 30.040 1.00 94.94 288 ASP A CA 1
ATOM 2169 C C . ASP A 1 288 ? -9.315 -0.380 31.269 1.00 94.94 288 ASP A C 1
ATOM 2171 O O . ASP A 1 288 ? -10.395 -0.816 31.690 1.00 94.94 288 ASP A O 1
ATOM 2175 N N . SER A 1 289 ? -8.154 -0.661 31.870 1.00 88.19 289 SER A N 1
ATOM 2176 C CA . SER A 1 289 ? -8.014 -1.547 33.033 1.00 88.19 289 SER A CA 1
ATOM 2177 C C . SER A 1 289 ? -8.767 -1.076 34.282 1.00 88.19 289 SER A C 1
ATOM 2179 O O . SER A 1 289 ? -8.994 -1.872 35.192 1.00 88.19 289 SER A O 1
ATOM 2181 N N . GLU A 1 290 ? -9.166 0.197 34.357 1.00 81.31 290 GLU A N 1
ATOM 2182 C CA . GLU A 1 290 ? -9.834 0.755 35.541 1.00 81.31 290 GLU A CA 1
ATOM 2183 C C . GLU A 1 290 ? -11.287 0.280 35.691 1.00 81.31 290 GLU A C 1
ATOM 2185 O O . GLU A 1 290 ? -11.880 0.411 36.761 1.00 81.31 290 GLU A O 1
ATOM 2190 N N . THR A 1 291 ? -11.876 -0.296 34.639 1.00 67.50 291 THR A N 1
ATOM 2191 C CA . THR A 1 291 ? -13.299 -0.668 34.639 1.00 67.50 291 THR A CA 1
ATOM 2192 C C . THR A 1 291 ? -13.621 -2.062 35.158 1.00 67.50 291 THR A C 1
ATOM 2194 O O . THR A 1 291 ? -14.796 -2.373 35.338 1.00 67.50 291 THR A O 1
ATOM 2197 N N . GLN A 1 292 ? -12.623 -2.873 35.512 1.00 64.06 292 GLN A N 1
ATOM 2198 C CA . GLN A 1 292 ? -12.860 -4.153 36.189 1.00 64.06 292 GLN A CA 1
ATOM 2199 C C . GLN A 1 292 ? -13.133 -3.991 37.690 1.00 64.06 292 GLN A C 1
ATOM 2201 O O . GLN A 1 292 ? -12.686 -4.807 38.493 1.00 64.06 292 GLN A O 1
ATOM 2206 N N . VAL A 1 293 ? -13.875 -2.962 38.103 1.00 61.09 293 VAL A N 1
ATOM 2207 C CA . VAL A 1 293 ? -14.572 -3.050 39.386 1.00 61.09 293 VAL A CA 1
ATOM 2208 C C . VAL A 1 293 ? -15.802 -3.893 39.081 1.00 61.09 293 VAL A C 1
ATOM 2210 O O . VAL A 1 293 ? -16.685 -3.398 38.381 1.00 61.09 293 VAL A O 1
ATOM 2213 N N . PRO A 1 294 ? -15.861 -5.171 39.509 1.00 67.38 294 PRO A N 1
ATOM 2214 C CA . PRO A 1 294 ? -17.075 -5.952 39.345 1.00 67.38 294 PRO A CA 1
ATOM 2215 C C . PRO A 1 294 ? -18.167 -5.117 39.990 1.00 67.38 294 PRO A C 1
ATOM 2217 O O . PRO A 1 294 ? -17.967 -4.719 41.143 1.00 67.38 294 PRO A O 1
ATOM 2220 N N . ASP A 1 295 ? -19.237 -4.802 39.249 1.00 61.25 295 ASP A N 1
ATOM 2221 C CA . ASP A 1 295 ? -20.434 -4.173 39.807 1.00 61.25 295 ASP A CA 1
ATOM 2222 C C . ASP A 1 295 ? -20.678 -4.876 41.126 1.00 61.25 295 ASP A C 1
ATOM 2224 O O . ASP A 1 295 ? -20.943 -6.083 41.131 1.00 61.25 295 ASP A O 1
ATOM 2228 N N . ALA A 1 296 ? -20.388 -4.170 42.224 1.00 64.69 296 ALA A N 1
ATOM 2229 C CA . ALA A 1 296 ? -20.308 -4.794 43.525 1.00 64.69 296 ALA A CA 1
ATOM 2230 C C . ALA A 1 296 ? -21.663 -5.452 43.699 1.00 64.69 296 ALA A C 1
ATOM 2232 O O . ALA A 1 296 ? -22.663 -4.732 43.752 1.00 64.69 296 ALA A O 1
ATOM 2233 N N . ILE A 1 297 ? -21.684 -6.796 43.663 1.00 68.88 297 ILE A N 1
ATOM 2234 C CA . ILE A 1 297 ? -22.897 -7.598 43.820 1.00 68.88 297 ILE A CA 1
ATOM 2235 C C . ILE A 1 297 ? -23.625 -6.907 44.952 1.00 68.88 297 ILE A C 1
ATOM 2237 O O . ILE A 1 297 ? -22.978 -6.800 46.004 1.00 68.88 297 ILE A O 1
ATOM 2241 N N . PRO A 1 298 ? -24.839 -6.353 44.730 1.00 65.94 298 PRO A N 1
ATOM 2242 C CA . PRO A 1 298 ? -25.547 -5.594 45.739 1.00 65.94 298 PRO A CA 1
ATOM 2243 C C . PRO A 1 298 ? -25.538 -6.460 46.975 1.00 65.94 298 PRO A C 1
ATOM 2245 O O . PRO A 1 298 ? -26.220 -7.481 47.048 1.00 65.94 298 PRO A O 1
ATOM 2248 N N . THR A 1 299 ? -24.623 -6.144 47.883 1.00 65.69 299 THR A N 1
ATOM 2249 C CA . THR A 1 299 ? -24.470 -6.915 49.089 1.00 65.69 299 THR A CA 1
ATOM 2250 C C . THR A 1 299 ? -25.608 -6.331 49.872 1.00 65.69 299 THR A C 1
ATOM 2252 O O . THR A 1 299 ? -25.466 -5.276 50.487 1.00 65.69 299 THR A O 1
ATOM 2255 N N . GLU A 1 300 ? -26.783 -6.940 49.712 1.00 66.19 300 GLU A N 1
ATOM 2256 C CA . GLU A 1 300 ? -27.838 -6.875 50.697 1.00 66.19 300 GLU A CA 1
ATOM 2257 C C . GLU A 1 300 ? -27.164 -7.327 51.984 1.00 66.19 300 GLU A C 1
ATOM 2259 O O . GLU A 1 300 ? -27.052 -8.514 52.280 1.00 66.19 300 GLU A O 1
ATOM 2264 N N . LEU A 1 301 ? -26.558 -6.361 52.673 1.00 61.00 301 LEU A N 1
ATOM 2265 C CA . LEU A 1 301 ? -26.032 -6.517 54.004 1.00 61.00 301 LEU A CA 1
ATOM 2266 C C . LEU A 1 301 ? -27.215 -7.071 54.791 1.00 61.00 301 LEU A C 1
ATOM 2268 O O . LEU A 1 301 ? -28.206 -6.348 54.928 1.00 61.00 301 LEU A O 1
ATOM 2272 N N . PRO A 1 302 ? -27.172 -8.329 55.267 1.00 65.50 302 PRO A N 1
ATOM 2273 C CA . PRO A 1 302 ? -28.183 -8.782 56.196 1.00 65.50 302 PRO A CA 1
ATOM 2274 C C . PRO A 1 302 ? -28.172 -7.784 57.349 1.00 65.50 302 PRO A C 1
ATOM 2276 O O . PRO A 1 302 ? -27.129 -7.545 57.965 1.00 65.50 302 PRO A O 1
ATOM 2279 N N . ASP A 1 303 ? -29.317 -7.140 57.564 1.00 62.50 303 ASP A N 1
ATOM 2280 C CA . ASP A 1 303 ? -29.548 -6.170 58.623 1.00 62.50 303 ASP A CA 1
ATOM 2281 C C . ASP A 1 303 ? -29.362 -6.881 59.967 1.00 62.50 303 ASP A C 1
ATOM 2283 O O . ASP A 1 303 ? -30.288 -7.414 60.582 1.00 62.50 303 ASP A O 1
ATOM 2287 N N . PHE A 1 304 ? -28.113 -6.942 60.424 1.00 62.31 304 PHE A N 1
ATOM 2288 C CA . PHE A 1 304 ? -27.797 -7.271 61.795 1.00 62.31 304 PHE A CA 1
ATOM 2289 C C . PHE A 1 304 ? -28.172 -6.057 62.631 1.00 62.31 304 PHE A C 1
ATOM 2291 O O . PHE A 1 304 ? -27.321 -5.260 63.032 1.00 62.31 304 PHE A O 1
ATOM 2298 N N . SER A 1 305 ? -29.470 -5.960 62.916 1.00 62.75 305 SER A N 1
ATOM 2299 C CA . SER A 1 305 ? -30.059 -5.184 63.997 1.00 62.75 305 SER A CA 1
ATOM 2300 C C . SER A 1 305 ? -29.348 -5.532 65.310 1.00 62.75 305 SER A C 1
ATOM 2302 O O . SER A 1 305 ? -29.741 -6.398 66.095 1.00 62.75 305 SER A O 1
ATOM 2304 N N . ARG A 1 306 ? -28.216 -4.861 65.518 1.00 52.81 306 ARG A N 1
ATOM 2305 C CA . ARG A 1 306 ? -27.314 -4.991 66.651 1.00 52.81 306 ARG A CA 1
ATOM 2306 C C . ARG A 1 306 ? -27.999 -4.359 67.853 1.00 52.81 306 ARG A C 1
ATOM 2308 O O . ARG A 1 306 ? -28.010 -3.139 68.013 1.00 52.81 306 ARG A O 1
ATOM 2315 N N . LYS A 1 307 ? -28.566 -5.206 68.716 1.00 57.31 307 LYS A N 1
ATOM 2316 C CA . LYS A 1 307 ? -28.957 -4.844 70.084 1.00 57.31 307 LYS A CA 1
ATOM 2317 C C . LYS A 1 307 ? -27.806 -4.075 70.747 1.00 57.31 307 LYS A C 1
ATOM 2319 O O . LYS A 1 307 ? -26.726 -4.623 70.963 1.00 57.31 307 LYS A O 1
ATOM 2324 N N . ARG A 1 308 ? -28.052 -2.797 71.057 1.00 52.78 308 ARG A N 1
ATOM 2325 C CA . ARG A 1 308 ? -27.194 -1.957 71.903 1.00 52.78 308 ARG A CA 1
ATOM 2326 C C . ARG A 1 308 ? -27.074 -2.596 73.286 1.00 52.78 308 ARG A C 1
ATOM 2328 O O . ARG A 1 308 ? -28.071 -2.708 73.993 1.00 52.78 308 ARG A O 1
ATOM 2335 N N . GLY A 1 309 ? -25.856 -2.952 73.676 1.00 61.47 309 GLY A N 1
ATOM 2336 C CA . GLY A 1 309 ? -25.456 -3.118 75.071 1.00 61.47 309 GLY A CA 1
ATOM 2337 C C . GLY A 1 309 ? -24.514 -1.970 75.461 1.00 61.47 309 GLY A C 1
ATOM 2338 O O . GLY A 1 309 ? -23.645 -1.635 74.652 1.00 61.47 309 GLY A O 1
ATOM 2339 N N . PRO A 1 310 ? -24.671 -1.334 76.635 1.00 67.12 310 PRO A N 1
ATOM 2340 C CA . PRO A 1 310 ? -23.794 -0.260 77.082 1.00 67.12 310 PRO A CA 1
ATOM 2341 C C . PRO A 1 310 ? -22.712 -0.799 78.026 1.00 67.12 310 PRO A C 1
ATOM 2343 O O . PRO A 1 310 ? -23.041 -1.263 79.107 1.00 67.12 310 PRO A O 1
ATOM 2346 N N . SER A 1 311 ? -21.441 -0.704 77.640 1.00 51.78 311 SER A N 1
ATOM 2347 C CA . SER A 1 311 ? -20.241 -0.550 78.495 1.00 51.78 311 SER A CA 1
ATOM 2348 C C . SER A 1 311 ? -19.023 -0.752 77.580 1.00 51.78 311 SER A C 1
ATOM 2350 O O . SER A 1 311 ? -19.110 -1.457 76.586 1.00 51.78 311 SER A O 1
ATOM 2352 N N . SER A 1 312 ? -17.841 -0.188 77.769 1.00 50.16 312 SER A N 1
ATOM 2353 C CA . SER A 1 312 ? -17.252 0.648 78.807 1.00 50.16 312 SER A CA 1
ATOM 2354 C C . SER A 1 312 ? -15.937 1.159 78.207 1.00 50.16 312 SER A C 1
ATOM 2356 O O . SER A 1 312 ? -15.295 0.461 77.425 1.00 50.16 312 SER A O 1
ATOM 2358 N N . ARG A 1 313 ? -15.549 2.378 78.589 1.00 55.69 313 ARG A N 1
ATOM 2359 C CA . ARG A 1 313 ? -14.223 2.975 78.381 1.00 55.69 313 ARG A CA 1
ATOM 2360 C C . ARG A 1 313 ? -13.082 1.971 78.605 1.00 55.69 313 ARG A C 1
ATOM 2362 O O . ARG A 1 313 ? -13.015 1.388 79.683 1.00 55.69 313 ARG A O 1
ATOM 2369 N N . SER A 1 314 ? -12.097 1.954 77.713 1.00 49.91 314 SER A N 1
ATOM 2370 C CA . SER A 1 314 ? -10.696 1.884 78.134 1.00 49.91 314 SER A CA 1
ATOM 2371 C C . SER A 1 314 ? -9.769 2.529 77.103 1.00 49.91 314 SER A C 1
ATOM 2373 O O . SER A 1 314 ? -9.934 2.407 75.893 1.00 49.91 314 SER A O 1
ATOM 2375 N N . HIS A 1 315 ? -8.831 3.293 77.655 1.00 51.06 315 HIS A N 1
ATOM 2376 C CA . HIS A 1 315 ? -7.677 3.903 77.016 1.00 51.06 315 HIS A CA 1
ATOM 2377 C C . HIS A 1 315 ? -6.782 2.875 76.317 1.00 51.06 315 HIS A C 1
ATOM 2379 O O . HIS A 1 315 ? -6.592 1.773 76.825 1.00 51.06 315 HIS A O 1
ATOM 2385 N N . GLY A 1 316 ? -6.130 3.299 75.236 1.00 44.69 316 GLY A N 1
ATOM 2386 C CA . GLY A 1 316 ? -5.023 2.561 74.637 1.00 44.69 316 GLY A CA 1
ATOM 2387 C C . GLY A 1 316 ? -4.390 3.330 73.488 1.00 44.69 316 GLY A C 1
ATOM 2388 O O . GLY A 1 316 ? -4.769 3.157 72.338 1.00 44.69 316 GLY A O 1
ATOM 2389 N N . SER A 1 317 ? -3.456 4.214 73.827 1.00 56.84 317 SER A N 1
ATOM 2390 C CA . SER A 1 317 ? -2.511 4.847 72.912 1.00 56.84 317 SER A CA 1
ATOM 2391 C C . SER A 1 317 ? -1.506 3.826 72.370 1.00 56.84 317 SER A C 1
ATOM 2393 O O . SER A 1 317 ? -1.027 2.999 73.144 1.00 56.84 317 SER A O 1
ATOM 2395 N N . ASN A 1 318 ? -1.135 3.942 71.091 1.00 44.16 318 ASN A N 1
ATOM 2396 C CA . ASN A 1 318 ? 0.248 3.999 70.577 1.00 44.16 318 ASN A CA 1
ATOM 2397 C C . ASN A 1 318 ? 0.361 3.447 69.150 1.00 44.16 318 ASN A C 1
ATOM 2399 O O . ASN A 1 318 ? -0.223 2.417 68.849 1.00 44.16 318 ASN A O 1
ATOM 2403 N N . HIS A 1 319 ? 1.185 4.149 68.356 1.00 43.34 319 HIS A N 1
ATOM 2404 C CA . HIS A 1 319 ? 2.044 3.688 67.252 1.00 43.34 319 HIS A CA 1
ATOM 2405 C C . HIS A 1 319 ? 1.444 2.720 66.205 1.00 43.34 319 HIS A C 1
ATOM 2407 O O . HIS A 1 319 ? 0.974 1.638 66.506 1.00 43.34 319 HIS A O 1
ATOM 2413 N N . SER A 1 320 ? 1.486 3.021 64.906 1.00 43.31 320 SER A N 1
ATOM 2414 C CA . SER A 1 320 ? 2.717 3.279 64.154 1.00 43.31 320 SER A CA 1
ATOM 2415 C C . SER A 1 320 ? 2.419 4.007 62.844 1.00 43.31 320 SER A C 1
ATOM 2417 O O . SER A 1 320 ? 1.506 3.640 62.108 1.00 43.31 320 SER A O 1
ATOM 2419 N N . GLN A 1 321 ? 3.239 5.012 62.539 1.00 51.88 321 GLN A N 1
ATOM 2420 C CA . GLN A 1 321 ? 3.402 5.535 61.188 1.00 51.88 321 GLN A CA 1
ATOM 2421 C C . GLN A 1 321 ? 4.067 4.450 60.333 1.00 51.88 321 GLN A C 1
ATOM 2423 O O . GLN A 1 321 ? 5.191 4.044 60.618 1.00 51.88 321 GLN A O 1
ATOM 2428 N N . ALA A 1 322 ? 3.376 3.994 59.293 1.00 42.00 322 ALA A N 1
ATOM 2429 C CA . ALA A 1 322 ? 3.981 3.292 58.173 1.00 42.00 322 ALA A CA 1
ATOM 2430 C C . ALA A 1 322 ? 3.803 4.186 56.948 1.00 42.00 322 ALA A C 1
ATOM 2432 O O . ALA A 1 322 ? 2.700 4.361 56.430 1.00 42.00 322 ALA A O 1
ATOM 2433 N N . SER A 1 323 ? 4.901 4.814 56.548 1.00 48.06 323 SER A N 1
ATOM 2434 C CA . SER A 1 323 ? 5.026 5.607 55.336 1.00 48.06 323 SER A CA 1
ATOM 2435 C C . SER A 1 323 ? 4.846 4.682 54.134 1.00 48.06 323 SER A C 1
ATOM 2437 O O . SER A 1 323 ? 5.765 3.962 53.752 1.00 48.06 323 SER A O 1
ATOM 2439 N N . ALA A 1 324 ? 3.647 4.670 53.556 1.00 43.00 324 ALA A N 1
ATOM 2440 C CA . ALA A 1 324 ? 3.417 4.070 52.254 1.00 43.00 324 ALA A CA 1
ATOM 2441 C C . ALA A 1 324 ? 4.046 4.987 51.199 1.00 43.00 324 ALA A C 1
ATOM 2443 O O . ALA A 1 324 ? 3.555 6.083 50.932 1.00 43.00 324 ALA A O 1
ATOM 2444 N N . SER A 1 325 ? 5.171 4.548 50.639 1.00 42.22 325 SER A N 1
ATOM 2445 C CA . SER A 1 325 ? 5.764 5.125 49.441 1.00 42.22 325 SER A CA 1
ATOM 2446 C C . SER A 1 325 ? 4.764 5.000 48.293 1.00 42.22 325 SER A C 1
ATOM 2448 O O . SER A 1 325 ? 4.538 3.911 47.763 1.00 42.22 325 SER A O 1
ATOM 2450 N N . SER A 1 326 ? 4.153 6.120 47.928 1.00 38.78 326 SER A N 1
ATOM 2451 C CA . SER A 1 326 ? 3.403 6.286 46.694 1.00 38.78 326 SER A CA 1
ATOM 2452 C C . SER A 1 326 ? 4.351 6.074 45.514 1.00 38.78 326 SER A C 1
ATOM 2454 O O . SER A 1 326 ? 5.179 6.927 45.197 1.00 38.78 326 SER A O 1
ATOM 2456 N N . GLY A 1 327 ? 4.246 4.909 44.872 1.00 40.66 327 GLY A N 1
ATOM 2457 C CA . GLY A 1 327 ? 4.815 4.670 43.552 1.00 40.66 327 GLY A CA 1
ATOM 2458 C C . GLY A 1 327 ? 4.102 5.568 42.551 1.00 40.66 327 GLY A C 1
ATOM 2459 O O . GLY A 1 327 ? 3.038 5.219 42.049 1.00 40.66 327 GLY A O 1
ATOM 2460 N N . GLY A 1 328 ? 4.658 6.758 42.330 1.00 38.03 328 GLY A N 1
ATOM 2461 C CA . GLY A 1 328 ? 4.221 7.665 41.281 1.00 38.03 328 GLY A CA 1
ATOM 2462 C C . GLY A 1 328 ? 4.411 7.003 39.922 1.00 38.03 328 GLY A C 1
ATOM 2463 O O . GLY A 1 328 ? 5.528 6.644 39.551 1.00 38.03 328 GLY A O 1
ATOM 2464 N N . LEU A 1 329 ? 3.308 6.839 39.197 1.00 48.28 329 LEU A N 1
ATOM 2465 C CA . LEU A 1 329 ? 3.316 6.594 37.761 1.00 48.28 329 LEU A CA 1
ATOM 2466 C C . LEU A 1 329 ? 4.155 7.687 37.074 1.00 48.28 329 LEU A C 1
ATOM 2468 O O . LEU A 1 329 ? 4.002 8.863 37.418 1.00 48.28 329 LEU A O 1
ATOM 2472 N N . PRO A 1 330 ? 5.037 7.342 36.122 1.00 44.00 330 PRO A N 1
ATOM 2473 C CA . PRO A 1 330 ? 5.763 8.343 35.358 1.00 44.00 330 PRO A CA 1
ATOM 2474 C C . PRO A 1 330 ? 4.770 9.163 34.525 1.00 44.00 330 PRO A C 1
ATOM 2476 O O . PRO A 1 330 ? 4.031 8.616 33.707 1.00 44.00 330 PRO A O 1
ATOM 2479 N N . SER A 1 331 ? 4.748 10.481 34.747 1.00 41.84 331 SER A N 1
ATOM 2480 C CA . SER A 1 331 ? 4.045 11.438 33.889 1.00 41.84 331 SER A CA 1
ATOM 2481 C C . SER A 1 331 ? 4.454 11.245 32.425 1.00 41.84 331 SER A C 1
ATOM 2483 O O . SER A 1 331 ? 5.637 11.071 32.120 1.00 41.84 331 SER A O 1
ATOM 2485 N N . GLY A 1 332 ? 3.467 11.313 31.525 1.00 48.09 332 GLY A N 1
ATOM 2486 C CA . GLY A 1 332 ? 3.591 11.067 30.081 1.00 48.09 332 GLY A CA 1
ATOM 2487 C C . GLY A 1 332 ? 4.566 11.972 29.316 1.00 48.09 332 GLY A C 1
ATOM 2488 O O . GLY A 1 332 ? 4.818 11.721 28.141 1.00 48.09 332 GLY A O 1
ATOM 2489 N N . ASP A 1 333 ? 5.181 12.955 29.972 1.00 46.56 333 ASP A N 1
ATOM 2490 C CA . ASP A 1 333 ? 6.166 13.855 29.366 1.00 46.56 333 ASP A CA 1
ATOM 2491 C C . ASP A 1 333 ? 7.539 13.192 29.137 1.00 46.56 333 ASP A C 1
ATOM 2493 O O . ASP A 1 333 ? 8.308 13.647 28.295 1.00 46.56 333 ASP A O 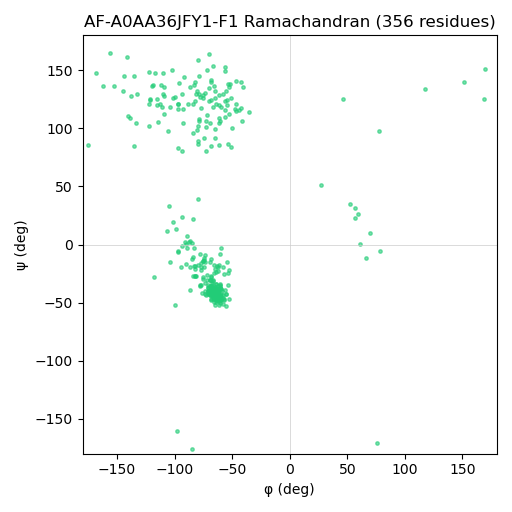1
ATOM 2497 N N . GLN A 1 334 ? 7.855 12.079 29.818 1.00 44.59 334 GLN A N 1
ATOM 2498 C CA . GLN A 1 334 ? 9.131 11.369 29.603 1.00 44.59 334 GLN A CA 1
ATOM 2499 C C . GLN A 1 334 ? 9.120 10.414 28.397 1.00 44.59 334 GLN A C 1
ATOM 2501 O O . GLN A 1 334 ? 10.185 10.072 27.886 1.00 44.59 334 GLN A O 1
ATOM 2506 N N . LEU A 1 335 ? 7.946 10.011 27.890 1.00 47.41 335 LEU A N 1
ATOM 2507 C CA . LEU A 1 335 ? 7.864 9.124 26.719 1.00 47.41 335 LEU A CA 1
ATOM 2508 C C . LEU A 1 335 ? 8.014 9.891 25.391 1.00 47.41 335 LEU A C 1
ATOM 2510 O O . LEU A 1 335 ? 8.508 9.335 24.412 1.00 47.41 335 LEU A O 1
ATOM 2514 N N . ALA A 1 336 ? 7.648 11.178 25.365 1.00 49.25 336 ALA A N 1
ATOM 2515 C CA . ALA A 1 336 ? 7.809 12.038 24.191 1.00 49.25 336 ALA A CA 1
ATOM 2516 C C . ALA A 1 336 ? 9.291 12.338 23.877 1.00 49.25 336 ALA A C 1
ATOM 2518 O O . ALA A 1 336 ? 9.663 12.447 22.709 1.00 49.25 336 ALA A O 1
ATOM 2519 N N . GLY A 1 337 ? 10.159 12.382 24.897 1.00 41.25 337 GLY A N 1
ATOM 2520 C CA . GLY A 1 337 ? 11.602 12.595 24.720 1.00 41.25 337 GLY A CA 1
ATOM 2521 C C . GLY A 1 337 ? 12.313 11.441 24.003 1.00 41.25 337 GLY A C 1
ATOM 2522 O O . GLY A 1 337 ? 13.168 11.679 23.156 1.00 41.25 337 GLY A O 1
ATOM 2523 N N . LEU A 1 338 ? 11.905 10.190 24.254 1.00 43.59 338 LEU A N 1
ATOM 2524 C CA . LEU A 1 338 ? 12.536 9.010 23.643 1.00 43.59 338 LEU A CA 1
ATOM 2525 C C . LEU A 1 338 ? 12.131 8.771 22.180 1.00 43.59 338 LEU A C 1
ATOM 2527 O O . LEU A 1 338 ? 12.846 8.073 21.464 1.00 43.59 338 LEU A O 1
ATOM 2531 N N . LEU A 1 339 ? 11.018 9.351 21.718 1.00 48.97 339 LEU A N 1
ATOM 2532 C CA . LEU A 1 339 ? 10.605 9.280 20.311 1.00 48.97 339 LEU A CA 1
ATOM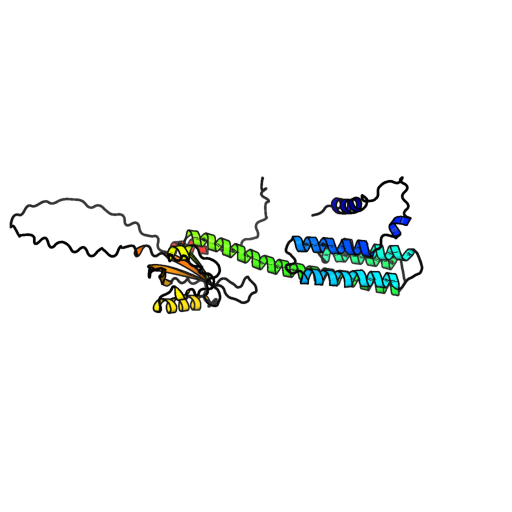 2533 C C . LEU A 1 339 ? 11.066 10.494 19.489 1.00 48.97 339 LEU A C 1
ATOM 2535 O O . LEU A 1 339 ? 11.162 10.386 18.268 1.00 48.97 339 LEU A O 1
ATOM 2539 N N . SER A 1 340 ? 11.405 11.621 20.128 1.00 45.28 340 SER A N 1
ATOM 2540 C CA . SER A 1 340 ? 11.795 12.849 19.421 1.00 45.28 340 SER A CA 1
ATOM 2541 C C . SER A 1 340 ? 13.303 12.979 19.141 1.00 45.28 340 SER A C 1
ATOM 2543 O O . SER A 1 340 ? 13.672 13.748 18.257 1.00 45.28 340 SER A O 1
ATOM 2545 N N . GLU A 1 341 ? 14.179 12.219 19.812 1.00 39.94 341 GLU A N 1
ATOM 2546 C CA . GLU A 1 341 ? 15.635 12.211 19.533 1.00 39.94 341 GLU A CA 1
ATOM 2547 C C . GLU A 1 341 ? 16.069 11.207 18.437 1.00 39.94 341 GLU A C 1
ATOM 2549 O O . GLU A 1 341 ? 17.252 11.106 18.116 1.00 39.94 341 GLU A O 1
ATOM 2554 N N . GLY A 1 342 ? 15.133 10.481 17.810 1.00 37.56 342 GLY A N 1
ATOM 2555 C CA . GLY A 1 342 ? 15.433 9.425 16.826 1.00 37.56 342 GLY A CA 1
ATOM 2556 C C . GLY A 1 342 ? 15.358 9.808 15.339 1.00 37.56 342 GLY A C 1
ATOM 2557 O O . GLY A 1 342 ? 15.707 8.985 14.497 1.00 37.56 342 GLY A O 1
ATOM 2558 N N . LEU A 1 343 ? 14.917 11.022 14.985 1.00 40.88 343 LEU A N 1
ATOM 2559 C CA . LEU A 1 343 ? 14.720 11.459 13.587 1.00 40.88 343 LEU A CA 1
ATOM 2560 C C . LEU A 1 343 ? 15.811 12.421 13.085 1.00 40.88 343 LEU A C 1
ATOM 2562 O O . LEU A 1 343 ? 15.575 13.281 12.237 1.00 40.88 343 LEU A O 1
ATOM 2566 N N . GLY A 1 344 ? 17.042 12.246 13.567 1.00 35.91 344 GLY A N 1
ATOM 2567 C CA . GLY A 1 344 ? 18.214 12.717 12.836 1.00 35.91 344 GLY A CA 1
ATOM 2568 C C . GLY A 1 344 ? 18.383 11.880 11.567 1.00 35.91 344 GLY A C 1
ATOM 2569 O O . GLY A 1 344 ? 18.456 10.656 11.653 1.00 35.91 344 GLY A O 1
ATOM 2570 N N . HIS A 1 345 ? 18.431 12.532 10.401 1.00 44.50 345 HIS A N 1
ATOM 2571 C CA . HIS A 1 345 ? 18.803 11.928 9.115 1.00 44.50 345 HIS A CA 1
ATOM 2572 C C . HIS A 1 345 ? 19.895 10.854 9.287 1.00 44.50 345 HIS A C 1
ATOM 2574 O O . HIS A 1 345 ? 21.029 11.207 9.633 1.00 44.50 345 HIS A O 1
ATOM 2580 N N . PRO A 1 346 ? 19.620 9.564 9.020 1.00 39.50 346 PRO A N 1
ATOM 2581 C CA . PRO A 1 346 ? 20.688 8.592 8.959 1.00 39.50 346 PRO A CA 1
ATOM 2582 C C . PRO A 1 346 ? 21.475 8.846 7.674 1.00 39.50 346 PRO A C 1
ATOM 2584 O O . PRO A 1 346 ? 21.000 8.615 6.562 1.00 39.50 346 PRO A O 1
ATOM 2587 N N . ALA A 1 347 ? 22.712 9.315 7.833 1.00 43.19 347 ALA A N 1
ATOM 2588 C CA . ALA A 1 347 ? 23.740 9.081 6.836 1.00 43.19 347 ALA A CA 1
ATOM 2589 C C . ALA A 1 347 ? 23.757 7.575 6.528 1.00 43.19 347 ALA A C 1
ATOM 2591 O O . ALA A 1 347 ? 23.835 6.756 7.446 1.00 43.19 347 ALA A O 1
ATOM 2592 N N . ALA A 1 348 ? 23.631 7.227 5.247 1.00 33.53 348 ALA A N 1
ATOM 2593 C CA . ALA A 1 348 ? 23.561 5.854 4.765 1.00 33.53 348 ALA A CA 1
ATOM 2594 C C . ALA A 1 348 ? 24.667 4.981 5.396 1.00 33.53 348 ALA A C 1
ATOM 2596 O O . ALA A 1 348 ? 25.853 5.239 5.158 1.00 33.53 348 ALA A O 1
ATOM 2597 N N . PRO A 1 349 ? 24.327 3.950 6.192 1.00 38.03 349 PRO A N 1
ATOM 2598 C CA . PRO A 1 349 ? 25.330 3.038 6.705 1.00 38.03 349 PRO A CA 1
ATOM 2599 C C . PRO A 1 349 ? 25.778 2.101 5.581 1.00 38.03 349 PRO A C 1
ATOM 2601 O O . PRO A 1 349 ? 24.970 1.463 4.906 1.00 38.03 349 PRO A O 1
ATOM 2604 N N . ALA A 1 350 ? 27.094 2.014 5.394 1.00 40.06 350 ALA A N 1
ATOM 2605 C CA . ALA A 1 350 ? 27.724 1.029 4.531 1.00 40.06 350 ALA A CA 1
ATOM 2606 C C . ALA A 1 350 ? 27.303 -0.385 4.968 1.00 40.06 350 ALA A C 1
ATOM 2608 O O . ALA A 1 350 ? 27.617 -0.827 6.076 1.00 40.06 350 ALA A O 1
ATOM 2609 N N . LEU A 1 351 ? 26.581 -1.084 4.088 1.00 31.34 351 LEU A N 1
ATOM 2610 C CA . LEU A 1 351 ? 26.177 -2.474 4.271 1.00 31.34 351 LEU A CA 1
ATOM 2611 C C . LEU A 1 351 ? 27.422 -3.360 4.379 1.00 31.34 351 LEU A C 1
ATOM 2613 O O . LEU A 1 351 ? 28.134 -3.593 3.404 1.00 31.34 351 LEU A O 1
ATOM 2617 N N . ARG A 1 352 ? 27.674 -3.855 5.591 1.00 34.91 352 ARG A N 1
ATOM 2618 C CA . ARG A 1 352 ? 28.607 -4.946 5.858 1.00 34.91 352 ARG A CA 1
ATOM 2619 C C . ARG A 1 352 ? 27.798 -6.239 5.828 1.00 34.91 352 ARG A C 1
ATOM 2621 O O . ARG A 1 352 ? 26.882 -6.408 6.629 1.00 34.91 352 ARG A O 1
ATOM 2628 N N . GLU A 1 353 ? 28.109 -7.109 4.874 1.00 34.34 353 GLU A N 1
ATOM 2629 C CA . GLU A 1 353 ? 27.460 -8.410 4.719 1.00 34.34 353 GLU A CA 1
ATOM 2630 C C . GLU A 1 353 ? 27.618 -9.260 5.989 1.00 34.34 353 GLU A C 1
ATOM 2632 O O . GLU A 1 353 ? 28.726 -9.435 6.502 1.00 34.34 353 GLU A O 1
ATOM 2637 N N . VAL A 1 354 ? 26.502 -9.797 6.483 1.00 35.81 354 VAL A N 1
ATOM 2638 C CA . VAL A 1 354 ? 26.476 -10.857 7.497 1.00 35.81 354 VAL A CA 1
ATOM 2639 C C . VAL A 1 354 ? 25.997 -12.136 6.803 1.00 35.81 354 VAL A C 1
ATOM 2641 O O . VAL A 1 354 ? 24.964 -12.100 6.130 1.00 35.81 354 VAL A O 1
ATOM 2644 N N . PRO A 1 355 ? 26.727 -13.259 6.924 1.00 41.09 355 PRO A N 1
ATOM 2645 C CA . PRO A 1 355 ? 26.382 -14.502 6.253 1.00 41.09 355 PRO A CA 1
ATOM 2646 C C . PRO A 1 355 ? 25.247 -15.213 6.996 1.00 41.09 355 PRO A C 1
ATOM 2648 O O . PRO A 1 355 ? 25.343 -15.486 8.192 1.00 41.09 355 PRO A O 1
ATOM 2651 N N . TRP A 1 356 ? 24.187 -15.560 6.270 1.00 37.19 356 TRP A N 1
ATOM 2652 C CA . TRP A 1 356 ? 23.193 -16.523 6.734 1.00 37.19 356 TRP A CA 1
ATOM 2653 C C . TRP A 1 356 ? 23.761 -17.932 6.540 1.00 37.19 356 TRP A C 1
ATOM 2655 O O . TRP A 1 356 ? 23.916 -18.395 5.410 1.00 37.19 356 TRP A O 1
ATOM 2665 N N . GLY A 1 357 ? 24.124 -18.582 7.645 1.00 38.41 357 GLY A N 1
ATOM 2666 C CA . GLY A 1 357 ? 24.392 -20.017 7.691 1.00 38.41 357 GLY A CA 1
ATOM 2667 C C . GLY A 1 357 ? 23.077 -20.791 7.776 1.00 38.41 357 GLY A C 1
ATOM 2668 O O . GLY A 1 357 ? 22.204 -20.423 8.562 1.00 38.41 357 GLY A O 1
ATOM 2669 N N . LEU A 1 358 ? 22.964 -21.812 6.923 1.00 37.44 358 LEU A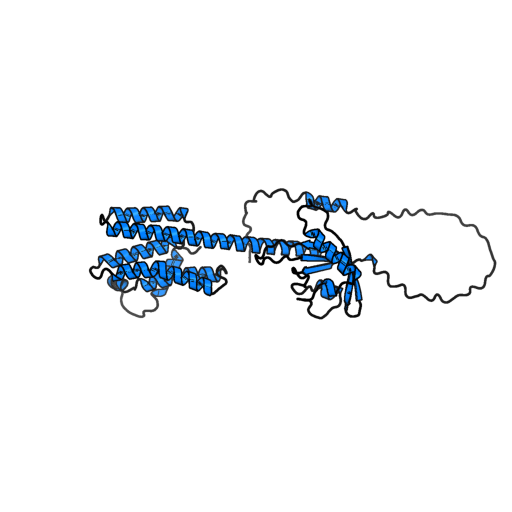 N 1
ATOM 2670 C CA . LEU A 1 358 ? 21.929 -22.851 6.915 1.00 37.44 358 LEU A CA 1
ATOM 2671 C C . LEU A 1 358 ? 21.925 -23.686 8.198 1.00 37.44 358 LEU A C 1
ATOM 2673 O O . LEU A 1 358 ? 23.036 -23.961 8.711 1.00 37.44 358 LEU A O 1
#

pLDDT: mean 71.07, std 20.36, range [31.3, 98.31]

Solvent-accessible surface area (backbone atoms only — not comparable to full-atom values): 21962 Å² total; per-residue (Å²): 131,86,52,78,63,56,62,54,46,57,64,51,60,73,61,74,86,67,85,86,78,87,92,72,90,64,74,74,66,63,75,73,60,53,67,66,58,58,50,51,53,66,52,51,52,59,53,51,53,40,44,75,70,63,74,46,89,45,73,66,57,53,51,48,52,52,49,50,50,44,54,67,50,49,47,59,53,50,52,57,57,66,78,56,90,78,68,84,71,54,61,56,56,55,48,52,54,50,50,53,47,63,63,44,66,80,47,61,53,49,79,74,45,50,57,59,51,52,50,56,48,52,60,52,41,77,75,44,93,46,68,71,58,43,52,51,49,50,52,52,55,51,51,52,52,52,51,40,48,50,50,40,50,54,51,50,55,48,50,50,56,48,46,51,37,50,51,46,52,50,51,52,50,53,50,51,57,52,43,62,77,77,27,71,28,57,44,42,22,40,76,80,45,21,28,55,59,78,46,62,46,51,29,60,75,29,65,41,88,67,88,52,52,72,39,54,55,60,79,31,37,46,79,74,44,40,56,54,49,54,48,53,62,61,61,67,72,54,81,84,58,79,87,64,77,77,62,71,46,80,40,53,38,50,29,47,95,78,40,72,44,49,27,41,36,36,64,44,74,45,74,75,50,75,84,71,88,57,46,35,36,40,37,39,31,30,70,50,77,83,67,77,60,69,79,70,70,82,72,78,67,77,82,74,80,71,79,85,73,93,83,77,93,78,89,84,90,78,88,78,91,74,86,76,80,78,81,74,76,82,64,77,72,66,62,55,58,71,65,67,75,66,78,66,82,77,72,83,77,81,86,74,91,76,85,85,79,132

Nearest PDB structures (foldseek):
  4dj3-assembly1_A  TM=7.967E-01  e=1.844E-03  Mus musculus
  4dj3-assembly1_B  TM=7.979E-01  e=4.524E-03  Mus musculus
  6e3u-assembly1_A  TM=7.281E-01  e=3.823E-03  Mus musculus
  8gci-assembly1_A-2  TM=7.380E-01  e=8.871E-03  Caenorhabditis elegans
  6kju-assembly1_B  TM=5.850E-01  e=1.108E-01  Vibrio cholerae

Foldseek 3Di:
DDDPVVVVVVVVVVVPPDDDDDDDDDPVVVLPPPVVVLLVVLLVVVLVVCVVVVVDVDPVVSVVSSVVSCCLLVVLLVVQVVVDDDDPVSSVVSVVLSVLLSVLVVCLDLVVSLVVLVVVLVVVCVVDVDPVSNVSSVVSSVSSSVVSVVSNVSSVVSVVLVCLLVVLVVVVVVVVVVLVVVFQWKFKAWLQQATDDATVSVCVQQVNPDGRGRPHPCVQFDPVVSVVVVVLVVVQVPPVDPDDDFDWDWTWTAHPPRDTWIWIKTKDWRPDSNPPPIIMIMITTHTDPVPPPPPPPPPPPPPPPDPDDDDDDDDDDDDDDDDDPPPDDDDPPVVVVVVVVPPDDDPDDDDDDDDDDD

Secondary structure (DSSP, 8-state):
---HHHHHHHHHHTTTT---------GGGSTTS-HHHHHHHHHHHHHHHHHHTT----HHHHHHHHHHHHHHHHHHHHHHHHS--S-THHHHHHHHHHHHHHHHTT---HHHHHHHHHHHHHHHHTT---HHHHHHHHHHHHHHHHHHHHHHHHHHHHHHHHHHHHHHHHHHHHHHHHHHHH-SEEEEE-TTSBEES--HHHHHHTT--S--TTSBGGGGB-HHHHHHHHHHHHHTT-TTSTTPPPPEEEEEEE-GGG-EEEEEEEEEEEP--SSSS--EEEEEEEE-GGG------------------------------------PPPPTHHHHHHHHSS-S--PPP---------

Sequence (358 aa):
MPTLGDVCGLLRSCRSCGSGGVWMPDVQRLSHFSGSCLAAVAVDYPLKSMASQGLIKSASQISSLALLMNVLVIIPTGLAARITTEGDELGLDGFMVGCRFAVALPMVNTRIMAAPQLLASALAISRRCNPFFVFREICVATSLIALSSFLETCISSQIEAHFESAEAGSMLTAFRRLLRGVCDGEVLLDSQMRIQGEPQCLKHMLMISTALHGKSFENFLGEDEKRNFAQLIASSGDESKEASLPLCVRACLRGANDVKVRVDMFHVQVPQYWGAGDRYHLVALREDSETQVPDAIPTELPDFSRKRGPSSRSHGSNHSQASASSGGLPSGDQLAGLLSEGLGHPAAPALREVPWGL

Organism: NCBI:txid2562239

Radius of gyration: 37.34 Å; Cα contacts (8 Å, |Δi|>4): 267; chains: 1; bounding box: 65×63×133 Å

Mean predicted aligned error: 16.06 Å